Protein AF-A0AAP5Z0K6-F1 (afdb_monomer_lite)

Radius of gyration: 19.94 Å; chains: 1; bounding box: 56×41×50 Å

Sequence (257 aa):
TIVLSTNQDRQIERIFKSLEDTVIRNGEAMPAAELELPVRLEVTEPPALSSGELVTVPVSVFDPDLRTMQQQAAPDSAWNSLEDYPQPLQYVEKQIQVLQSDGKFYLANERVKQVDALALLPTPAVGAEPVRDTSSILPPEGVQSFADVKAMQSAQLGDNAFLQLMAFYHLDNSLQYLSSLSYDLFEEPLRFDGRGLALDNSSYYTGSRALMLGIGGVSPDAADADVILHELGHGIHYQIVPDWAYGHTGAIGEGVG

Secondary structure (DSSP, 8-state):
-EEEEE-TT--EEEEEE-SSSEEEETTEEEE-GGG-PPPEEEEE-PPPGGGSEEEEEEEEE-SS-HHHHTTPPPPSS---SGGG--S----EEEEEEEEEETTEEESB-SSEEE-EEEEEEPPPPTTPPPPPB-SSBPPP----EESSHHHHHT--TTSHHHHHHHHHHHHHHHHHHHHHTT----SSPEEEEEEEESSS--EEETTTTEEEEE--SSS-GGG-HHHHHHHHHHHHHHHH-TT--STHHHHHHHHH-

pLDDT: mean 88.62, std 13.92, range [46.31, 98.88]

Foldseek 3Di:
DWDFDADPVRHTPDIDDDPDQFDQDPNDTDRQPLPQAQKAFDWAFDDDLVQFDKDKAKAWADVQAQCVVVVHDDDPDDDQAPVSVPDPDHTDIDIDIFGDHPQKTFLDDFAAHEIWTDFIFGDDDVPDDTDGHCPFFDHTPGGDIGNDSVRRHPDDFVDLSRLVVLLSVLRVVVCVVCVVVVHNLDPGHQYEHSDGTQAPDWAQRLSHSYTYWYCDGRHTQSNGSVSSVLRVLLSSVCSVPVSQRDDVSVVVSSVSD

Structure (mmCIF, N/CA/C/O backbone):
data_AF-A0AAP5Z0K6-F1
#
_entry.id   AF-A0AAP5Z0K6-F1
#
loop_
_atom_site.group_PDB
_atom_site.id
_atom_site.type_symbol
_atom_site.label_atom_id
_atom_site.label_alt_id
_atom_site.label_comp_id
_atom_site.label_asym_id
_atom_site.label_entity_id
_atom_site.label_seq_id
_atom_site.pdbx_PDB_ins_code
_atom_site.Cartn_x
_atom_site.Cartn_y
_atom_site.Cartn_z
_atom_site.occupancy
_atom_site.B_iso_or_equiv
_atom_site.auth_seq_id
_atom_site.auth_comp_id
_atom_site.auth_asym_id
_atom_site.auth_atom_id
_atom_site.pdbx_PDB_model_num
ATOM 1 N N . THR A 1 1 ? 30.551 2.203 -8.536 1.00 53.84 1 THR A N 1
ATOM 2 C CA . THR A 1 1 ? 30.509 1.485 -7.228 1.00 53.84 1 THR A CA 1
ATOM 3 C C . THR A 1 1 ? 31.206 0.123 -7.272 1.00 53.84 1 THR A C 1
ATOM 5 O O . THR A 1 1 ? 31.268 -0.484 -8.339 1.00 53.84 1 THR A O 1
ATOM 8 N N . ILE A 1 2 ? 31.764 -0.360 -6.146 1.00 50.81 2 ILE A N 1
ATOM 9 C CA . ILE A 1 2 ? 32.273 -1.743 -5.992 1.00 50.81 2 ILE A CA 1
ATOM 10 C C . ILE A 1 2 ? 31.376 -2.472 -4.991 1.00 50.81 2 ILE A C 1
ATOM 12 O O . ILE A 1 2 ? 31.321 -2.070 -3.832 1.00 50.81 2 ILE A O 1
ATOM 16 N N . VAL A 1 3 ? 30.713 -3.535 -5.445 1.00 56.16 3 VAL A N 1
ATOM 17 C CA . VAL A 1 3 ? 29.898 -4.428 -4.614 1.00 56.16 3 VAL A CA 1
ATOM 18 C C . VAL A 1 3 ? 30.640 -5.745 -4.438 1.00 56.16 3 VAL A C 1
ATOM 20 O O . VAL A 1 3 ? 31.205 -6.295 -5.390 1.00 56.16 3 VAL A O 1
ATOM 23 N N . LEU A 1 4 ? 30.655 -6.237 -3.203 1.00 71.06 4 LEU A N 1
ATOM 24 C CA . LEU A 1 4 ? 31.390 -7.426 -2.811 1.00 71.06 4 LEU A CA 1
ATOM 25 C C . LEU A 1 4 ? 30.454 -8.348 -2.034 1.00 71.06 4 LEU A C 1
ATOM 27 O O . LEU A 1 4 ? 30.048 -8.024 -0.921 1.00 71.06 4 LEU A O 1
ATOM 31 N N . SER A 1 5 ? 30.117 -9.492 -2.621 1.00 66.25 5 SER A N 1
ATOM 32 C CA . SER A 1 5 ? 29.266 -10.485 -1.966 1.00 66.25 5 SER A CA 1
ATOM 33 C C . SER A 1 5 ? 30.141 -11.530 -1.290 1.00 66.25 5 SER A C 1
ATOM 35 O O . SER A 1 5 ? 31.073 -12.066 -1.905 1.00 66.25 5 SER A O 1
ATOM 37 N N . THR A 1 6 ? 29.832 -11.827 -0.030 1.00 81.25 6 THR A N 1
ATOM 38 C CA . THR A 1 6 ? 30.491 -12.887 0.729 1.00 81.25 6 THR A CA 1
ATOM 39 C C . THR A 1 6 ? 29.510 -13.984 1.113 1.00 81.25 6 THR A C 1
ATOM 41 O O . THR A 1 6 ? 28.318 -13.731 1.278 1.00 81.25 6 THR A O 1
ATOM 44 N N . ASN A 1 7 ? 30.008 -15.212 1.254 1.00 79.00 7 ASN A N 1
ATOM 45 C CA . ASN A 1 7 ? 29.222 -16.288 1.851 1.00 79.00 7 ASN A CA 1
ATOM 46 C C . ASN A 1 7 ? 29.150 -16.164 3.376 1.00 79.00 7 ASN A C 1
ATOM 48 O O . ASN A 1 7 ? 29.751 -15.274 3.983 1.00 79.00 7 ASN A O 1
ATOM 52 N N . GLN A 1 8 ? 28.430 -17.094 4.008 1.00 77.06 8 GLN A N 1
ATOM 53 C CA . GLN A 1 8 ? 28.271 -17.142 5.465 1.00 77.06 8 GLN A CA 1
ATOM 54 C C . GLN A 1 8 ? 29.615 -17.259 6.214 1.00 77.06 8 GLN A C 1
ATOM 56 O O . GLN A 1 8 ? 29.723 -16.796 7.349 1.00 77.06 8 GLN A O 1
ATOM 61 N N . ASP A 1 9 ? 30.662 -17.761 5.552 1.00 89.88 9 ASP A N 1
ATOM 62 C CA . ASP A 1 9 ? 32.032 -17.857 6.073 1.00 89.88 9 ASP A CA 1
ATOM 63 C C . ASP A 1 9 ? 32.898 -16.621 5.753 1.00 89.88 9 ASP A C 1
ATOM 65 O O . ASP A 1 9 ? 34.114 -16.623 5.962 1.00 89.88 9 ASP A O 1
ATOM 69 N N . ARG A 1 10 ? 32.282 -15.539 5.255 1.00 80.81 10 ARG A N 1
ATOM 70 C CA . ARG A 1 10 ? 32.920 -14.274 4.841 1.00 80.81 10 ARG A CA 1
ATOM 71 C C . ARG A 1 10 ? 33.928 -14.414 3.697 1.00 80.81 10 ARG A C 1
ATOM 73 O O . ARG A 1 10 ? 34.770 -13.534 3.506 1.00 80.81 10 ARG A O 1
ATOM 80 N N . GLN A 1 11 ? 33.854 -15.489 2.920 1.00 83.06 11 GLN A N 1
ATOM 81 C CA . GLN A 1 11 ? 34.668 -15.645 1.719 1.00 83.06 11 GLN A CA 1
ATOM 82 C C . GLN A 1 11 ? 34.022 -14.898 0.561 1.00 83.06 11 GLN A C 1
ATOM 84 O O . GLN A 1 11 ? 32.807 -14.932 0.397 1.00 83.06 11 GLN A O 1
ATOM 89 N N . ILE A 1 12 ? 34.839 -14.222 -0.242 1.00 82.19 12 ILE A N 1
ATOM 90 C CA . ILE A 1 12 ? 34.365 -13.453 -1.391 1.00 82.19 12 ILE A CA 1
ATOM 91 C C . ILE A 1 12 ? 33.937 -14.423 -2.487 1.00 82.19 12 ILE A C 1
ATOM 93 O O . ILE A 1 12 ? 34.767 -15.166 -3.007 1.00 82.19 12 ILE A O 1
ATOM 97 N N . GLU A 1 13 ? 32.666 -14.377 -2.869 1.00 79.44 13 GLU A N 1
ATOM 98 C CA . GLU A 1 13 ? 32.142 -15.212 -3.954 1.00 79.44 13 GLU A CA 1
ATOM 99 C C . GLU A 1 13 ? 32.004 -14.435 -5.259 1.00 79.44 13 GLU A C 1
ATOM 101 O O . GLU A 1 13 ? 32.175 -14.996 -6.343 1.00 79.44 13 GLU A O 1
ATOM 106 N N . ARG A 1 14 ? 31.705 -13.134 -5.175 1.00 62.47 14 ARG A N 1
ATOM 107 C CA . ARG A 1 14 ? 31.513 -12.270 -6.343 1.00 62.47 14 ARG A CA 1
ATOM 108 C C . ARG A 1 14 ? 32.049 -10.872 -6.076 1.00 62.47 14 ARG A C 1
ATOM 110 O O . ARG A 1 14 ? 31.884 -10.323 -4.989 1.00 62.47 14 ARG A O 1
ATOM 117 N N . ILE A 1 15 ? 32.669 -10.297 -7.102 1.00 58.06 15 ILE A N 1
ATOM 118 C CA . ILE A 1 15 ? 33.082 -8.895 -7.129 1.00 58.06 15 ILE A CA 1
ATOM 119 C C . ILE A 1 15 ? 32.446 -8.272 -8.362 1.00 58.06 15 ILE A C 1
ATOM 121 O O . ILE A 1 15 ? 32.753 -8.673 -9.486 1.00 58.06 15 ILE A O 1
ATOM 125 N N . PHE A 1 16 ? 31.584 -7.285 -8.147 1.00 54.16 16 PHE A N 1
ATOM 126 C CA . PHE A 1 16 ? 31.044 -6.455 -9.211 1.00 54.16 16 PHE A CA 1
ATOM 127 C C . PHE A 1 16 ? 31.658 -5.060 -9.121 1.00 54.16 16 PHE A C 1
ATOM 129 O O . PHE A 1 16 ? 31.750 -4.466 -8.045 1.00 54.16 16 PHE A O 1
ATOM 136 N N . LYS A 1 17 ? 32.105 -4.531 -10.259 1.00 47.44 17 LYS A N 1
ATOM 137 C CA . LYS A 1 17 ? 32.679 -3.190 -10.351 1.00 47.44 17 LYS A CA 1
ATOM 138 C C . LYS A 1 17 ? 32.054 -2.463 -11.530 1.00 47.44 17 LYS A C 1
ATOM 140 O O . LYS A 1 17 ? 32.386 -2.773 -12.671 1.00 47.44 17 LYS A O 1
ATOM 145 N N . SER A 1 18 ? 31.223 -1.465 -11.237 1.00 50.25 18 SER A N 1
ATOM 146 C CA . SER A 1 18 ? 30.842 -0.461 -12.230 1.00 50.25 18 SER A CA 1
ATOM 147 C C . SER A 1 18 ? 31.804 0.724 -12.139 1.00 50.25 18 SER A C 1
ATOM 149 O O . SER A 1 18 ? 32.008 1.281 -11.053 1.00 50.25 18 SER A O 1
ATOM 151 N N . LEU A 1 19 ? 32.457 1.046 -13.260 1.00 52.31 19 LEU A N 1
ATOM 152 C CA . LEU A 1 19 ? 33.421 2.147 -13.389 1.00 52.31 19 LEU A CA 1
ATOM 153 C C . LEU A 1 19 ? 32.756 3.473 -13.771 1.00 52.31 19 LEU A C 1
ATOM 155 O O . LEU A 1 19 ? 33.340 4.519 -13.508 1.00 52.31 19 LEU A O 1
ATOM 159 N N . GLU A 1 20 ? 31.548 3.425 -14.328 1.00 52.66 20 GLU A N 1
ATOM 160 C CA . GLU A 1 20 ? 30.737 4.591 -14.659 1.00 52.66 20 GLU A CA 1
ATOM 161 C C . GLU A 1 20 ? 29.292 4.271 -14.268 1.00 52.66 20 GLU A C 1
ATOM 163 O O . GLU A 1 20 ? 28.748 3.236 -14.648 1.00 52.66 20 GLU A O 1
ATOM 168 N N . ASP A 1 21 ? 28.681 5.131 -13.457 1.00 53.94 21 ASP A N 1
ATOM 169 C CA . ASP A 1 21 ? 27.301 4.992 -12.972 1.00 53.94 21 ASP A CA 1
ATOM 170 C C . ASP A 1 21 ? 26.288 5.393 -14.069 1.00 53.94 21 ASP A C 1
ATOM 172 O O . ASP A 1 21 ? 25.239 5.973 -13.799 1.00 53.94 21 ASP A O 1
ATOM 176 N N . THR A 1 22 ? 26.631 5.132 -15.335 1.00 54.38 22 THR A N 1
ATOM 177 C CA . THR A 1 22 ? 25.893 5.565 -16.518 1.00 54.38 22 THR A CA 1
ATOM 178 C C . THR A 1 22 ? 25.624 4.405 -17.473 1.00 54.38 22 THR A C 1
ATOM 180 O O . THR A 1 22 ? 26.463 3.540 -17.718 1.00 54.38 22 THR A O 1
ATOM 183 N N . VAL A 1 23 ? 24.427 4.402 -18.049 1.00 54.84 23 VAL A N 1
ATOM 184 C CA . VAL A 1 23 ? 24.050 3.576 -19.198 1.00 54.84 23 VAL A CA 1
ATOM 185 C C . VAL A 1 23 ? 23.870 4.488 -20.401 1.00 54.84 23 VAL A C 1
ATOM 187 O O . VAL A 1 23 ? 23.306 5.578 -20.299 1.00 54.84 23 VAL A O 1
ATOM 190 N N . ILE A 1 24 ? 24.352 4.051 -21.563 1.00 57.62 24 ILE A N 1
ATOM 191 C CA . ILE A 1 24 ? 24.145 4.795 -22.804 1.00 57.62 24 ILE A CA 1
ATOM 192 C C . ILE A 1 24 ? 22.762 4.442 -23.356 1.00 57.62 24 ILE A C 1
ATOM 194 O O . ILE A 1 24 ? 22.551 3.326 -23.831 1.00 57.62 24 ILE A O 1
ATOM 198 N N . ARG A 1 25 ? 21.827 5.397 -23.329 1.00 54.53 25 ARG A N 1
ATOM 199 C CA . ARG A 1 25 ? 20.517 5.293 -23.993 1.00 54.53 25 ARG A CA 1
ATOM 200 C C . ARG A 1 25 ? 20.459 6.307 -25.129 1.00 54.53 25 ARG A C 1
ATOM 202 O O . ARG A 1 25 ? 20.737 7.481 -24.930 1.00 54.53 25 ARG A O 1
ATOM 209 N N . ASN A 1 26 ? 20.144 5.848 -26.341 1.00 60.47 26 ASN A N 1
ATOM 210 C CA . ASN A 1 26 ? 20.091 6.687 -27.551 1.00 60.47 26 ASN A CA 1
ATOM 211 C C . ASN A 1 26 ? 21.362 7.521 -27.822 1.00 60.47 26 ASN A C 1
ATOM 213 O O . ASN A 1 26 ? 21.293 8.585 -28.427 1.00 60.47 26 ASN A O 1
ATOM 217 N N . GLY A 1 27 ? 22.533 7.028 -27.407 1.00 65.44 27 GLY A N 1
ATOM 218 C CA . GLY A 1 27 ? 23.810 7.727 -27.595 1.00 65.44 27 GLY A CA 1
ATOM 219 C C . GLY A 1 27 ? 24.144 8.754 -26.510 1.00 65.44 27 GLY A C 1
ATOM 220 O O . GLY A 1 27 ? 25.220 9.343 -26.567 1.00 65.44 27 GLY A O 1
ATOM 221 N N . GLU A 1 28 ? 23.283 8.930 -25.507 1.00 55.91 28 GLU A N 1
ATOM 222 C CA . GLU A 1 28 ? 23.529 9.803 -24.361 1.00 55.91 28 GLU A CA 1
ATOM 223 C C . GLU A 1 28 ? 23.843 8.977 -23.111 1.00 55.91 28 GLU A C 1
ATOM 225 O O . GLU A 1 28 ? 23.177 7.981 -22.819 1.00 55.91 28 GLU A O 1
ATOM 230 N N . ALA A 1 29 ? 24.880 9.382 -22.373 1.00 55.03 29 ALA A N 1
ATOM 231 C CA . ALA A 1 29 ? 25.197 8.803 -21.075 1.00 55.03 29 ALA A CA 1
ATOM 232 C C . ALA A 1 29 ? 24.191 9.329 -20.045 1.00 55.03 29 ALA A C 1
ATOM 234 O O . ALA A 1 29 ? 24.230 10.502 -19.675 1.00 55.03 29 ALA A O 1
ATOM 235 N N . MET A 1 30 ? 23.296 8.459 -19.592 1.00 51.03 30 MET A N 1
ATOM 236 C CA . MET A 1 30 ? 22.337 8.762 -18.534 1.00 51.03 30 MET A CA 1
ATOM 237 C C . MET A 1 30 ? 22.739 8.001 -17.275 1.00 51.03 30 MET A C 1
ATOM 239 O O . MET A 1 30 ? 23.233 6.880 -17.409 1.00 51.03 30 MET A O 1
ATOM 243 N N . PRO A 1 31 ? 22.529 8.548 -16.064 1.00 52.16 31 PRO A N 1
ATOM 244 C CA . PRO A 1 31 ? 22.593 7.745 -14.852 1.00 52.16 31 PRO A CA 1
ATOM 245 C C . PRO A 1 31 ? 21.741 6.490 -15.041 1.00 52.16 31 PRO A C 1
ATOM 247 O O . PRO A 1 31 ? 20.631 6.578 -15.577 1.00 52.16 31 PRO A O 1
ATOM 250 N N . ALA A 1 32 ? 22.259 5.321 -14.673 1.00 52.25 32 ALA A N 1
ATOM 251 C CA . ALA A 1 32 ? 21.409 4.138 -14.662 1.00 52.25 32 ALA A CA 1
ATOM 252 C C . ALA A 1 32 ? 20.243 4.417 -13.702 1.00 52.25 32 ALA A C 1
ATOM 254 O O . ALA A 1 32 ? 20.489 4.823 -12.573 1.00 52.25 32 ALA A O 1
ATOM 255 N N . ALA A 1 33 ? 18.989 4.267 -14.148 1.00 46.31 33 ALA A N 1
ATOM 256 C CA . ALA A 1 33 ? 17.806 4.455 -13.285 1.00 46.31 33 ALA A CA 1
ATOM 257 C C . ALA A 1 33 ? 17.893 3.570 -12.020 1.00 46.31 33 ALA A C 1
ATOM 259 O O . ALA A 1 33 ? 17.534 3.944 -10.919 1.00 46.31 33 ALA A O 1
ATOM 260 N N . GLU A 1 34 ? 18.538 2.431 -12.210 1.00 46.56 34 GLU A N 1
ATOM 261 C CA . GLU A 1 34 ? 19.105 1.456 -11.282 1.00 46.56 34 GLU A CA 1
ATOM 262 C C . GLU A 1 34 ? 20.015 2.017 -10.163 1.00 46.56 34 GLU A C 1
ATOM 264 O O . GLU A 1 34 ? 20.330 1.339 -9.194 1.00 46.56 34 GLU A O 1
ATOM 269 N N . LEU A 1 35 ? 20.496 3.249 -10.289 1.00 48.75 35 LEU A N 1
ATOM 270 C CA . LEU A 1 35 ? 21.337 3.952 -9.320 1.00 48.75 35 LEU A CA 1
ATOM 271 C C . LEU A 1 35 ? 20.601 5.177 -8.775 1.00 48.75 35 LEU A C 1
ATOM 273 O O . LEU A 1 35 ? 21.214 6.224 -8.551 1.00 48.75 35 LEU A O 1
ATOM 277 N N . GLU A 1 36 ? 19.285 5.069 -8.570 1.00 54.66 36 GLU A N 1
ATOM 278 C CA . GLU A 1 36 ? 18.555 6.089 -7.831 1.00 54.66 36 GLU A CA 1
ATOM 279 C C . GLU A 1 36 ? 19.217 6.293 -6.468 1.00 54.66 36 GLU A C 1
ATOM 281 O O . GLU A 1 36 ? 19.297 5.400 -5.619 1.00 54.66 36 GLU A O 1
ATOM 286 N N . LEU A 1 37 ? 19.756 7.498 -6.278 1.00 62.88 37 LEU A N 1
ATOM 287 C CA . LEU A 1 37 ? 20.253 7.909 -4.980 1.00 62.88 37 LEU A CA 1
ATOM 288 C C . LEU A 1 37 ? 19.096 7.809 -3.984 1.00 62.88 37 LEU A C 1
ATOM 290 O O . LEU A 1 37 ? 17.980 8.192 -4.336 1.00 62.88 37 LEU A O 1
ATOM 294 N N . PRO A 1 38 ? 19.344 7.362 -2.741 1.00 69.62 38 PRO A N 1
ATOM 295 C CA . PRO A 1 38 ? 18.289 7.195 -1.757 1.00 69.62 38 PRO A CA 1
ATOM 296 C C . PRO A 1 38 ? 17.438 8.462 -1.662 1.00 69.62 38 PRO A C 1
ATOM 298 O O . PRO A 1 38 ? 17.933 9.536 -1.306 1.00 69.62 38 PRO A O 1
ATOM 301 N N . VAL A 1 39 ? 16.159 8.345 -1.998 1.00 81.31 39 VAL A N 1
ATOM 302 C CA . VAL A 1 39 ? 15.187 9.416 -1.797 1.00 81.31 39 VAL A CA 1
ATOM 303 C C . VAL A 1 39 ? 14.585 9.225 -0.415 1.00 81.31 39 VAL A C 1
ATOM 305 O O . VAL A 1 39 ? 14.158 8.123 -0.055 1.00 81.31 39 VAL A O 1
ATOM 308 N N . ARG A 1 40 ? 14.590 10.291 0.388 1.00 88.75 40 ARG A N 1
ATOM 309 C CA . ARG A 1 40 ? 13.860 10.314 1.659 1.00 88.75 40 ARG A CA 1
ATOM 310 C C . ARG A 1 40 ? 12.428 10.760 1.401 1.00 88.75 40 ARG A C 1
ATOM 312 O O . ARG A 1 40 ? 12.185 11.568 0.512 1.00 88.75 40 ARG A O 1
ATOM 319 N N . LEU A 1 41 ? 11.508 10.279 2.218 1.00 92.50 41 LEU A N 1
ATOM 320 C CA . LEU A 1 41 ? 10.098 10.611 2.130 1.00 92.50 41 LEU A CA 1
ATOM 321 C C . LEU A 1 41 ? 9.693 11.396 3.375 1.00 92.50 41 LEU A C 1
ATOM 323 O O . LEU A 1 41 ? 9.929 10.965 4.506 1.00 92.50 41 LEU A O 1
ATOM 327 N N . GLU A 1 42 ? 9.102 12.561 3.154 1.00 95.38 42 GLU A N 1
ATOM 328 C CA . GLU A 1 42 ? 8.409 13.324 4.183 1.00 95.38 42 GLU A CA 1
ATOM 329 C C . GLU A 1 42 ? 6.951 12.861 4.219 1.00 95.38 42 GLU A C 1
ATOM 331 O O . GLU A 1 42 ? 6.285 12.867 3.184 1.00 95.38 42 GLU A O 1
ATOM 336 N N . VAL A 1 43 ? 6.463 12.451 5.392 1.00 96.88 43 VAL A N 1
ATOM 337 C CA . VAL A 1 43 ? 5.117 11.882 5.548 1.00 96.88 43 VAL A CA 1
ATOM 338 C C . VAL A 1 43 ? 4.426 12.358 6.817 1.00 96.88 43 VAL A C 1
ATOM 340 O O . VAL A 1 43 ? 5.085 12.681 7.809 1.00 96.88 43 VAL A O 1
ATOM 343 N N . THR A 1 44 ? 3.098 12.290 6.815 1.00 97.94 44 THR A N 1
ATOM 344 C CA . THR A 1 44 ? 2.309 12.197 8.048 1.00 97.94 44 THR A CA 1
ATOM 345 C C . THR A 1 44 ? 2.107 10.723 8.407 1.00 97.94 44 THR A C 1
ATOM 347 O O . THR A 1 44 ? 1.774 9.911 7.547 1.00 97.94 44 THR A O 1
ATOM 350 N N . GLU A 1 45 ? 2.303 10.373 9.680 1.00 97.81 45 GLU A N 1
ATOM 351 C CA . GLU A 1 45 ? 2.120 9.011 10.202 1.00 97.81 45 GLU A CA 1
ATOM 352 C C . GLU A 1 45 ? 0.830 8.887 11.040 1.00 97.81 45 GLU A C 1
ATOM 354 O O . GLU A 1 45 ? 0.354 9.887 11.592 1.00 97.81 45 GLU A O 1
ATOM 359 N N . PRO A 1 46 ? 0.253 7.674 11.159 1.00 98.00 46 PRO A N 1
ATOM 360 C CA . PRO A 1 46 ? -0.866 7.419 12.053 1.00 98.00 46 PRO A CA 1
ATOM 361 C C . PRO A 1 46 ? -0.391 7.482 13.514 1.00 98.00 46 PRO A C 1
ATOM 363 O O . PRO A 1 46 ? 0.816 7.498 13.778 1.00 98.00 46 PRO A O 1
ATOM 366 N N . PRO A 1 47 ? -1.314 7.496 14.494 1.00 98.31 47 PRO A N 1
ATOM 367 C CA . PRO A 1 47 ? -0.941 7.335 15.894 1.00 98.31 47 PRO A CA 1
ATOM 368 C C . PRO A 1 47 ? -0.079 6.083 16.113 1.00 98.31 47 PRO A C 1
ATOM 370 O O . PRO A 1 47 ? -0.218 5.077 15.415 1.00 98.31 47 PRO A O 1
ATOM 373 N N . ALA A 1 48 ? 0.826 6.145 17.091 1.00 97.88 48 ALA A N 1
ATOM 374 C CA . ALA A 1 48 ? 1.671 5.007 17.434 1.00 97.88 48 ALA A CA 1
ATOM 375 C C . ALA A 1 48 ? 0.818 3.828 17.922 1.00 97.88 48 ALA A C 1
ATOM 377 O O . ALA A 1 48 ? -0.168 4.030 18.621 1.00 97.88 48 ALA A O 1
ATOM 378 N N . LEU A 1 49 ? 1.239 2.587 17.663 1.00 98.19 49 LEU A N 1
ATOM 379 C CA . LEU A 1 49 ? 0.494 1.408 18.134 1.00 98.19 49 LEU A CA 1
ATOM 380 C C . LEU A 1 49 ? 0.287 1.401 19.663 1.00 98.19 49 LEU A C 1
ATOM 382 O O . LEU A 1 49 ? -0.703 0.872 20.153 1.00 98.19 49 LEU A O 1
ATOM 386 N N . SER A 1 50 ? 1.188 2.037 20.419 1.00 98.06 50 SER A N 1
ATOM 387 C CA . SER A 1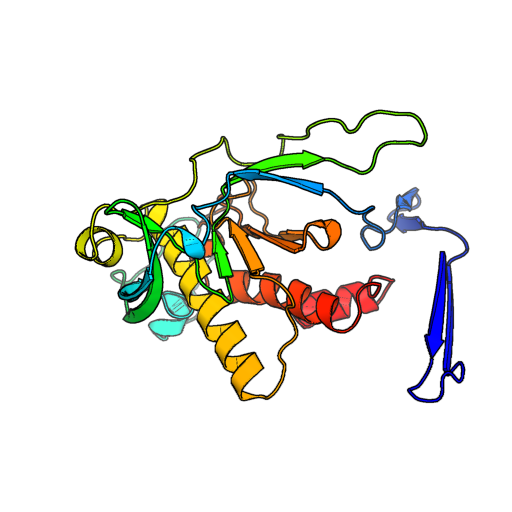 50 ? 1.094 2.188 21.875 1.00 98.06 50 SER A CA 1
ATOM 388 C C . SER A 1 50 ? 0.017 3.170 22.354 1.00 98.06 50 SER A C 1
ATOM 390 O O . SER A 1 50 ? -0.254 3.217 23.553 1.00 98.06 50 SER A O 1
ATOM 392 N N . SER A 1 51 ? -0.596 3.959 21.463 1.00 98.00 51 SER A N 1
ATOM 393 C CA . SER A 1 51 ? -1.681 4.888 21.805 1.00 98.00 51 SER A CA 1
ATOM 394 C C . SER A 1 51 ? -3.068 4.241 21.770 1.00 98.00 51 SER A C 1
ATOM 396 O O . SER A 1 51 ? -4.074 4.932 21.945 1.00 98.00 51 SER A O 1
ATOM 398 N N . GLY A 1 52 ? -3.155 2.938 21.507 1.00 98.00 52 GLY A N 1
ATOM 399 C CA . GLY A 1 52 ? -4.420 2.250 21.302 1.00 98.00 52 GLY A CA 1
ATOM 400 C C . GLY A 1 52 ? -4.302 0.737 21.404 1.00 98.00 52 GLY A C 1
ATOM 401 O O . GLY A 1 52 ? -3.388 0.208 22.034 1.00 98.00 52 GLY A O 1
ATOM 402 N N . GLU A 1 53 ? -5.249 0.045 20.783 1.00 98.38 53 GLU A N 1
ATOM 403 C CA . GLU A 1 53 ? -5.292 -1.415 20.728 1.00 98.38 53 GLU A CA 1
ATOM 404 C C . GLU A 1 53 ? -5.513 -1.913 19.300 1.00 98.38 53 GLU A C 1
ATOM 406 O O . GLU A 1 53 ? -6.111 -1.228 18.469 1.00 98.38 53 GLU A O 1
ATOM 411 N N . LEU A 1 54 ? -5.013 -3.114 19.005 1.00 98.75 54 LEU A N 1
ATOM 412 C CA . LEU A 1 54 ? -5.224 -3.761 17.715 1.00 98.75 54 LEU A CA 1
ATOM 413 C C . LEU A 1 54 ? -6.536 -4.546 17.731 1.00 98.75 54 LEU A C 1
ATOM 415 O O . LEU A 1 54 ? -6.717 -5.451 18.546 1.00 98.75 54 LEU A O 1
ATOM 419 N N . VAL A 1 55 ? -7.422 -4.242 16.788 1.00 98.56 55 VAL A N 1
ATOM 420 C CA . VAL A 1 55 ? -8.744 -4.864 16.658 1.00 98.56 55 VAL A CA 1
ATOM 421 C C . VAL A 1 55 ? -8.917 -5.467 15.273 1.00 98.56 55 VAL A C 1
ATOM 423 O O . VAL A 1 55 ? -8.436 -4.929 14.280 1.00 98.56 55 VAL A O 1
ATOM 426 N N . THR A 1 56 ? -9.588 -6.616 15.200 1.00 98.69 56 THR A N 1
ATOM 427 C CA . THR A 1 56 ? -9.924 -7.259 13.922 1.00 98.69 56 THR A CA 1
ATOM 428 C C . THR A 1 56 ? -11.289 -6.784 13.452 1.00 98.69 56 THR A C 1
ATOM 430 O O . THR A 1 56 ? -12.264 -6.893 14.197 1.00 98.69 56 THR A O 1
ATOM 433 N N . VAL A 1 57 ? -11.359 -6.276 12.225 1.00 98.31 57 VAL A N 1
ATOM 434 C CA . VAL A 1 57 ? -12.574 -5.701 11.643 1.00 98.31 57 VAL A CA 1
ATOM 435 C C . VAL A 1 57 ? -12.803 -6.226 10.220 1.00 98.31 57 VAL A C 1
ATOM 437 O O . VAL A 1 57 ? -11.830 -6.439 9.490 1.00 98.31 57 VAL A O 1
ATOM 440 N N . PRO A 1 58 ? -14.068 -6.426 9.813 1.00 98.56 58 PRO A N 1
ATOM 441 C CA . PRO A 1 58 ? -14.413 -6.767 8.438 1.00 98.56 58 PRO A CA 1
ATOM 442 C C . PRO A 1 58 ? -14.323 -5.551 7.514 1.00 98.56 58 PRO A C 1
ATOM 444 O O . PRO A 1 58 ? -14.704 -4.443 7.896 1.00 98.56 58 PRO A O 1
ATOM 447 N N . VAL A 1 59 ? -13.873 -5.771 6.280 1.00 98.38 59 VAL A N 1
ATOM 448 C CA . VAL A 1 59 ? -13.795 -4.771 5.204 1.00 98.38 59 VAL A CA 1
ATOM 449 C C . VAL A 1 59 ? -14.184 -5.383 3.864 1.00 98.38 59 VAL A C 1
ATOM 451 O O . VAL A 1 59 ? -14.061 -6.590 3.674 1.00 98.38 59 VAL A O 1
ATOM 454 N N . SER A 1 60 ? -14.647 -4.547 2.938 1.00 98.00 60 SER A N 1
ATOM 455 C CA . SER A 1 60 ? -15.042 -4.945 1.584 1.00 98.00 60 SER A CA 1
ATOM 456 C C . SER A 1 60 ? -13.942 -4.548 0.601 1.00 98.00 60 SER A C 1
ATOM 458 O O . SER A 1 60 ? -13.635 -3.365 0.491 1.00 98.00 60 SER A O 1
ATOM 460 N N . VAL A 1 61 ? -13.354 -5.509 -0.112 1.00 98.31 61 VAL A N 1
ATOM 461 C CA . VAL A 1 61 ? -12.241 -5.283 -1.059 1.00 98.31 61 VAL A CA 1
ATOM 462 C C . VAL A 1 61 ? -12.463 -6.035 -2.374 1.00 98.31 61 VAL A C 1
ATOM 464 O O . VAL A 1 61 ? -13.331 -6.907 -2.458 1.00 98.31 61 VAL A O 1
ATOM 467 N N . PHE A 1 62 ? -11.685 -5.707 -3.404 1.00 98.00 62 PHE A N 1
ATOM 468 C CA . PHE A 1 62 ? -11.470 -6.582 -4.558 1.00 98.00 62 PHE A CA 1
ATOM 469 C C . PHE A 1 62 ? -10.335 -7.567 -4.258 1.00 98.00 62 PHE A C 1
ATOM 471 O O . PHE A 1 62 ? -9.415 -7.246 -3.505 1.00 98.00 62 PHE A O 1
ATOM 478 N N . ASP A 1 63 ? -10.421 -8.781 -4.803 1.00 96.69 63 ASP A N 1
ATOM 479 C CA . ASP A 1 63 ? -9.427 -9.829 -4.561 1.00 96.69 63 ASP A CA 1
ATOM 480 C C . ASP A 1 63 ? -9.289 -10.784 -5.769 1.00 96.69 63 ASP A C 1
ATOM 482 O O . ASP A 1 63 ? -10.148 -11.659 -5.944 1.00 96.69 63 ASP A O 1
ATOM 486 N N . PRO A 1 64 ? -8.243 -10.638 -6.611 1.00 95.50 64 PRO A N 1
ATOM 487 C CA . PRO A 1 64 ? -7.258 -9.543 -6.600 1.00 95.50 64 PRO A CA 1
ATOM 488 C C . PRO A 1 64 ? -7.834 -8.242 -7.186 1.00 95.50 64 PRO A C 1
ATOM 490 O O . PRO A 1 64 ? -7.724 -7.174 -6.589 1.00 95.50 64 PRO A O 1
ATOM 493 N N . ASP A 1 65 ? -8.544 -8.361 -8.305 1.00 94.44 65 ASP A N 1
ATOM 494 C CA . ASP A 1 65 ? -9.218 -7.289 -9.032 1.00 94.44 65 ASP A CA 1
ATOM 495 C C . ASP A 1 65 ? -10.601 -7.763 -9.517 1.00 94.44 65 ASP A C 1
ATOM 497 O O . ASP A 1 65 ? -10.950 -8.947 -9.460 1.00 94.44 65 ASP A O 1
ATOM 501 N N . LEU A 1 66 ? -11.411 -6.838 -10.029 1.00 93.81 66 LEU A N 1
ATOM 502 C CA . LEU A 1 66 ? -12.765 -7.121 -10.508 1.00 93.81 66 LEU A CA 1
ATOM 503 C C . LEU A 1 66 ? -12.824 -8.142 -11.656 1.00 93.81 66 LEU A C 1
ATOM 505 O O . LEU A 1 66 ? -13.692 -9.017 -11.668 1.00 93.81 66 LEU A O 1
ATOM 509 N N . ARG A 1 67 ? -11.956 -8.026 -12.661 1.00 93.00 67 ARG A N 1
ATOM 510 C CA . ARG A 1 67 ? -11.971 -8.875 -13.858 1.00 93.00 67 ARG A CA 1
ATOM 511 C C . ARG A 1 67 ? -11.557 -10.303 -13.511 1.00 93.00 67 ARG A C 1
ATOM 513 O O . ARG A 1 67 ? -12.254 -11.237 -13.921 1.00 93.00 67 ARG A O 1
ATOM 520 N N . THR A 1 68 ? -10.465 -10.468 -12.766 1.00 93.62 68 THR A N 1
ATOM 521 C CA . THR A 1 68 ? -9.933 -11.787 -12.391 1.00 93.62 68 THR A CA 1
ATOM 522 C C . THR A 1 68 ? -10.870 -12.501 -11.427 1.00 93.62 68 THR A C 1
ATOM 524 O O . THR A 1 68 ? -11.246 -13.651 -11.671 1.00 93.62 68 THR A O 1
ATOM 527 N N . MET A 1 69 ? -11.341 -11.805 -10.389 1.00 94.62 69 MET A N 1
ATOM 528 C CA . MET A 1 69 ? -12.274 -12.356 -9.403 1.00 94.62 69 MET A CA 1
ATOM 529 C C . MET A 1 69 ? -13.589 -12.825 -10.041 1.00 94.62 69 MET A C 1
ATOM 531 O O . MET A 1 69 ? -14.128 -13.869 -9.671 1.00 94.62 69 MET A O 1
ATOM 535 N N . GLN A 1 70 ? -14.095 -12.088 -11.033 1.00 95.44 70 GLN A N 1
ATOM 536 C CA . GLN A 1 70 ? -15.320 -12.441 -11.755 1.00 95.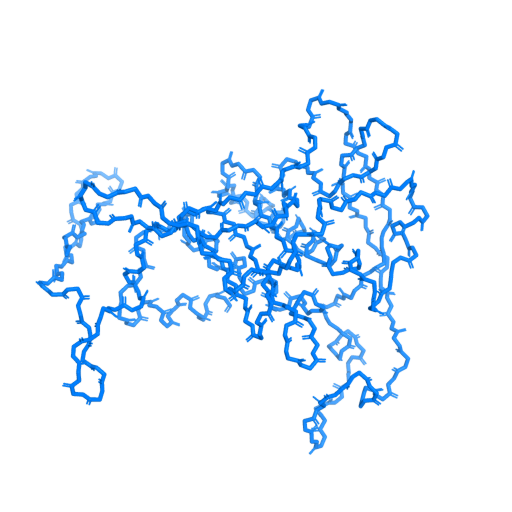44 70 GLN A CA 1
ATOM 537 C C . GLN A 1 70 ? -15.092 -13.372 -12.957 1.00 95.44 70 GLN A C 1
ATOM 539 O O . GLN A 1 70 ? -16.038 -13.632 -13.707 1.00 95.44 70 GLN A O 1
ATOM 544 N N . GLN A 1 71 ? -13.861 -13.860 -13.157 1.00 94.62 71 GLN A N 1
ATOM 545 C CA . GLN A 1 71 ? -13.477 -14.775 -14.240 1.00 94.62 71 GLN A CA 1
ATOM 546 C C . GLN A 1 71 ? -13.936 -14.291 -15.626 1.00 94.62 71 GLN A C 1
ATOM 548 O O . GLN A 1 71 ? -14.378 -15.077 -16.469 1.00 94.62 71 GLN A O 1
ATOM 553 N N . GLN A 1 72 ? -13.874 -12.978 -15.859 1.00 93.38 72 GLN A N 1
ATOM 554 C CA . GLN A 1 72 ? -14.280 -12.395 -17.133 1.00 93.38 72 GLN A CA 1
ATOM 555 C C . GLN A 1 72 ? -13.262 -12.741 -18.229 1.00 93.38 72 GLN A C 1
ATOM 557 O O . GLN A 1 72 ? -12.059 -12.872 -17.989 1.00 93.38 72 GLN A O 1
ATOM 562 N N . ALA A 1 73 ? -13.744 -12.852 -19.467 1.00 92.69 73 ALA A N 1
ATOM 563 C CA . ALA A 1 73 ? -12.870 -13.004 -20.623 1.00 92.69 73 ALA A CA 1
ATOM 564 C C . ALA A 1 73 ? -11.952 -11.776 -20.800 1.00 92.69 73 ALA A C 1
ATOM 566 O O . ALA A 1 73 ? -12.150 -10.716 -20.200 1.00 92.69 73 ALA A O 1
ATOM 567 N N . ALA A 1 74 ? -10.916 -11.916 -21.628 1.00 90.69 74 ALA A N 1
ATOM 568 C CA . ALA A 1 74 ? -10.188 -10.746 -22.110 1.00 90.69 74 ALA A CA 1
ATOM 569 C C . ALA A 1 74 ? -11.152 -9.825 -22.882 1.00 90.69 74 ALA A C 1
ATOM 571 O O . ALA A 1 74 ? -11.994 -10.341 -23.624 1.00 90.69 74 ALA A O 1
ATOM 572 N N . PRO A 1 75 ? -11.064 -8.498 -22.704 1.00 90.56 75 PRO A N 1
ATOM 573 C CA . PRO A 1 75 ? -11.928 -7.587 -23.431 1.00 90.56 75 PRO A CA 1
ATOM 574 C C . PRO A 1 75 ? -11.516 -7.509 -24.907 1.00 90.56 75 PRO A C 1
ATOM 576 O O . PRO A 1 75 ? -10.335 -7.616 -25.239 1.00 90.56 75 PRO A O 1
ATOM 579 N N . ASP A 1 76 ? -12.488 -7.293 -25.796 1.00 91.31 76 ASP A N 1
ATOM 580 C CA . ASP A 1 76 ? -12.240 -7.154 -27.242 1.00 91.31 76 ASP A CA 1
ATOM 581 C C . ASP A 1 76 ? -11.457 -5.867 -27.587 1.00 91.31 76 ASP A C 1
ATOM 583 O O . ASP A 1 76 ? -10.852 -5.757 -28.656 1.00 91.31 76 ASP A O 1
ATOM 587 N N . SER A 1 77 ? -11.455 -4.888 -26.677 1.00 90.81 77 SER A N 1
ATOM 588 C CA . SER A 1 77 ? -10.694 -3.638 -26.746 1.00 90.81 77 SER A CA 1
ATOM 589 C C . SER A 1 77 ? -10.294 -3.171 -25.345 1.00 90.81 77 SER A C 1
ATOM 591 O O . SER A 1 77 ? -10.887 -3.599 -24.361 1.00 90.81 77 SER A O 1
ATOM 593 N N . ALA A 1 78 ? -9.323 -2.260 -25.241 1.00 88.38 78 ALA A N 1
ATOM 594 C CA . ALA A 1 78 ? -8.945 -1.673 -23.955 1.00 88.38 78 ALA A CA 1
ATOM 595 C C . ALA A 1 78 ? -10.139 -0.980 -23.271 1.00 88.38 78 ALA A C 1
ATOM 597 O O . ALA A 1 78 ? -10.900 -0.265 -23.929 1.00 88.38 78 ALA A O 1
ATOM 598 N N . TRP A 1 79 ? -10.271 -1.180 -21.960 1.00 90.06 79 TRP A N 1
ATOM 599 C CA . TRP A 1 79 ? -11.174 -0.417 -21.098 1.00 90.06 79 TRP A CA 1
ATOM 600 C C . TRP A 1 79 ? -10.469 0.874 -20.681 1.00 90.06 79 TRP A C 1
ATOM 602 O O . TRP A 1 79 ? -9.362 0.822 -20.155 1.00 90.06 79 TRP A O 1
ATOM 612 N N . ASN A 1 80 ? -11.081 2.024 -20.962 1.00 88.94 80 ASN A N 1
ATOM 613 C CA . ASN A 1 80 ? -10.510 3.355 -20.723 1.00 88.94 80 ASN A CA 1
ATOM 614 C C . ASN A 1 80 ? -11.283 4.149 -19.660 1.00 88.94 80 ASN A C 1
ATOM 616 O O . ASN A 1 80 ? -10.958 5.301 -19.379 1.00 88.94 80 ASN A O 1
ATOM 620 N N . SER A 1 81 ? -12.312 3.546 -19.073 1.00 86.94 81 SER A N 1
ATOM 621 C CA . SER A 1 81 ? -13.065 4.077 -17.947 1.00 86.94 81 SER A CA 1
ATOM 622 C C . SER A 1 81 ? -13.723 2.942 -17.168 1.00 86.94 81 SER A C 1
ATOM 624 O O . SER A 1 81 ? -13.903 1.837 -17.682 1.00 86.94 81 SER A O 1
ATOM 626 N N . LEU A 1 82 ? -14.159 3.230 -15.942 1.00 83.00 82 LEU A N 1
ATOM 627 C CA . LEU A 1 82 ? -14.955 2.283 -15.160 1.00 83.00 82 LEU A CA 1
ATOM 628 C C . LEU A 1 82 ? -16.288 1.922 -15.847 1.00 83.00 82 LEU A C 1
ATOM 630 O O . LEU A 1 82 ? -16.802 0.829 -15.635 1.00 83.00 82 LEU A O 1
ATOM 634 N N . GLU A 1 83 ? -16.834 2.808 -16.687 1.00 87.25 83 GLU A N 1
ATOM 635 C CA . GLU A 1 83 ? -18.069 2.560 -17.449 1.00 87.25 83 GLU A CA 1
ATOM 636 C C . GLU A 1 83 ? -17.900 1.465 -18.513 1.00 87.25 83 GLU A C 1
ATOM 638 O O . GLU A 1 83 ? -18.885 0.850 -18.920 1.00 87.25 83 GLU A O 1
ATOM 643 N N . ASP A 1 84 ? -16.661 1.186 -18.930 1.00 90.00 84 ASP A N 1
ATOM 644 C CA . ASP A 1 84 ? -16.356 0.104 -19.869 1.00 90.00 84 ASP A CA 1
ATOM 645 C C . ASP A 1 84 ? -16.409 -1.282 -19.199 1.00 90.00 84 ASP A C 1
ATOM 647 O O . ASP A 1 84 ? -16.440 -2.304 -19.891 1.00 90.00 84 ASP A O 1
ATOM 651 N N . TYR A 1 85 ? -16.439 -1.337 -17.860 1.00 91.19 85 TYR A N 1
ATOM 652 C CA . TYR A 1 85 ? -16.547 -2.588 -17.122 1.00 91.19 85 TYR A CA 1
ATOM 653 C C . TYR A 1 85 ? -17.978 -3.153 -17.219 1.00 91.19 85 TYR A C 1
ATOM 655 O O . TYR A 1 85 ? -18.935 -2.520 -16.768 1.00 91.19 85 TYR A O 1
ATOM 663 N N . PRO A 1 86 ? -18.171 -4.359 -17.787 1.00 92.06 86 PRO A N 1
ATOM 664 C CA . PRO A 1 86 ? -19.495 -4.809 -18.222 1.00 92.06 86 PRO A CA 1
ATOM 665 C C . PRO A 1 86 ? -20.370 -5.394 -17.104 1.00 92.06 86 PRO A C 1
ATOM 667 O O . PRO A 1 86 ? -21.539 -5.701 -17.345 1.00 92.06 86 PRO A O 1
ATOM 670 N N . GLN A 1 87 ? -19.816 -5.606 -15.909 1.00 94.06 87 GLN A N 1
ATOM 671 C CA . GLN A 1 87 ? -20.502 -6.270 -14.802 1.00 94.06 87 GLN A CA 1
ATOM 672 C C . GLN A 1 87 ? -20.713 -5.322 -13.618 1.00 94.06 87 GLN A C 1
ATOM 674 O O . GLN A 1 87 ? -19.958 -4.369 -13.435 1.00 94.06 87 GLN A O 1
ATOM 679 N N . PRO A 1 88 ? -21.702 -5.589 -12.749 1.00 94.56 88 PRO A N 1
ATOM 680 C CA . PRO A 1 88 ? -21.782 -4.914 -11.462 1.00 94.56 88 PRO A CA 1
ATOM 681 C C . PRO A 1 88 ? -20.505 -5.128 -10.642 1.00 94.56 88 PRO A C 1
ATOM 683 O O . PRO A 1 88 ? -19.947 -6.231 -10.623 1.00 94.56 88 PRO A O 1
ATOM 686 N N . LEU A 1 89 ? -20.080 -4.091 -9.917 1.00 94.81 89 LEU A N 1
ATOM 687 C CA . LEU A 1 89 ? -18.969 -4.200 -8.974 1.00 94.81 89 LEU A CA 1
ATOM 688 C C . LEU A 1 89 ? -19.324 -5.222 -7.890 1.00 94.81 89 LEU A C 1
ATOM 690 O O . LEU A 1 89 ? -20.417 -5.190 -7.318 1.00 94.81 89 LEU A O 1
ATOM 694 N N . GLN A 1 90 ? -18.397 -6.132 -7.616 1.00 95.38 90 GLN A N 1
ATOM 695 C CA . GLN A 1 90 ? -18.520 -7.117 -6.548 1.00 95.38 90 GLN A CA 1
ATOM 696 C C . GLN A 1 90 ? -17.386 -6.902 -5.559 1.00 95.38 90 GLN A C 1
ATOM 698 O O . GLN A 1 90 ? -16.279 -6.567 -5.961 1.00 95.38 90 GLN A O 1
ATOM 703 N N . TYR A 1 91 ? -17.676 -7.110 -4.281 1.00 97.56 91 TYR A N 1
ATOM 704 C CA . TYR A 1 91 ? -16.712 -6.983 -3.198 1.00 97.56 91 TYR A CA 1
ATOM 705 C C . TYR A 1 91 ? -16.691 -8.278 -2.398 1.00 97.56 91 TYR A C 1
ATOM 707 O O . TYR A 1 91 ? -17.720 -8.947 -2.258 1.00 97.56 91 TYR A O 1
ATOM 715 N N . VAL A 1 92 ? -15.529 -8.603 -1.847 1.00 97.31 92 VAL A N 1
ATOM 716 C CA . VAL A 1 92 ? -15.337 -9.737 -0.947 1.00 97.31 92 VAL A CA 1
ATOM 717 C C . VAL A 1 92 ? -15.064 -9.201 0.447 1.00 97.31 92 VAL A C 1
ATOM 719 O O . VAL A 1 92 ? -14.244 -8.302 0.629 1.00 97.31 92 VAL A O 1
ATOM 722 N N . GLU A 1 93 ? -15.764 -9.757 1.434 1.00 98.25 93 GLU A N 1
ATOM 723 C CA . GLU A 1 93 ? -15.510 -9.434 2.834 1.00 98.25 93 GLU A CA 1
ATOM 724 C C . GLU A 1 93 ? -14.220 -10.114 3.305 1.00 98.25 93 GLU A C 1
ATOM 726 O O . GLU A 1 93 ? -14.040 -11.326 3.141 1.00 98.25 93 GLU A O 1
ATOM 731 N N . LYS A 1 94 ? -13.329 -9.331 3.911 1.00 98.31 94 LYS A N 1
ATOM 732 C CA . LYS A 1 94 ? -12.057 -9.777 4.481 1.00 98.31 94 LYS A CA 1
ATOM 733 C C . LYS A 1 94 ? -11.891 -9.242 5.892 1.00 98.31 94 LYS A C 1
ATOM 735 O O . LYS A 1 94 ? -12.378 -8.164 6.211 1.00 98.31 94 LYS A O 1
ATOM 740 N N . GLN A 1 95 ? -11.173 -9.990 6.722 1.00 98.50 95 GLN A N 1
ATOM 741 C CA . GLN A 1 95 ? -10.822 -9.561 8.072 1.00 98.50 95 GLN A CA 1
ATOM 742 C C . GLN A 1 95 ? -9.442 -8.914 8.061 1.00 98.50 95 GLN A C 1
ATOM 744 O O . GLN A 1 95 ? -8.487 -9.529 7.589 1.00 98.50 95 GLN A O 1
ATOM 749 N N . ILE A 1 96 ? -9.333 -7.710 8.619 1.00 98.56 96 ILE A N 1
ATOM 750 C CA . ILE A 1 96 ? -8.057 -7.009 8.793 1.00 98.56 96 ILE A CA 1
ATOM 751 C C . ILE A 1 96 ? -7.839 -6.631 10.254 1.00 98.56 96 ILE A C 1
ATOM 753 O O . ILE A 1 96 ? -8.790 -6.337 10.976 1.00 98.56 96 ILE A O 1
ATOM 757 N N . GLN A 1 97 ? -6.582 -6.622 10.694 1.00 98.75 97 GLN A N 1
ATOM 758 C CA . GLN A 1 97 ? -6.197 -6.130 12.015 1.00 98.75 97 GLN A CA 1
ATOM 759 C C . GLN A 1 97 ? -5.715 -4.682 11.903 1.00 98.75 97 GLN A C 1
ATOM 761 O O . GLN A 1 97 ? -4.747 -4.418 11.194 1.00 98.75 97 GLN A O 1
ATOM 766 N N . VAL A 1 98 ? -6.366 -3.768 12.621 1.00 98.81 98 VAL A N 1
ATOM 767 C CA . VAL A 1 98 ? -6.126 -2.317 12.561 1.00 98.81 98 VAL A CA 1
ATOM 768 C C . VAL A 1 98 ? -5.960 -1.715 13.952 1.00 98.81 98 VAL A C 1
ATOM 770 O O . VAL A 1 98 ? -6.387 -2.305 14.942 1.00 98.81 98 VAL A O 1
ATOM 773 N N . LEU A 1 99 ? -5.375 -0.521 14.030 1.00 98.88 99 LEU A N 1
ATOM 774 C CA . LEU A 1 99 ? -5.226 0.239 15.266 1.00 98.88 99 LEU A CA 1
ATOM 775 C C . LEU A 1 99 ? -6.513 1.007 15.575 1.00 98.88 99 LEU A C 1
ATOM 777 O O . LEU A 1 99 ? -6.937 1.854 14.790 1.00 98.88 99 LEU A O 1
ATOM 781 N N . GLN A 1 100 ? -7.086 0.783 16.755 1.00 98.75 100 GLN A N 1
ATOM 782 C CA . GLN A 1 100 ? -8.105 1.645 17.339 1.00 98.75 100 GLN A CA 1
ATOM 783 C C . GLN A 1 100 ? -7.463 2.579 18.371 1.00 98.75 100 GLN A C 1
ATOM 785 O O . GLN A 1 100 ? -6.918 2.125 19.374 1.00 98.75 100 GLN A O 1
ATOM 790 N N . SER A 1 101 ? -7.535 3.892 18.144 1.00 98.56 101 SER A N 1
ATOM 791 C CA . SER A 1 101 ? -6.971 4.916 19.035 1.00 98.56 101 SER A CA 1
ATOM 792 C C . SER A 1 101 ? -7.849 6.169 19.025 1.00 98.56 101 SER A C 1
ATOM 794 O O . SER A 1 101 ? -8.396 6.538 17.987 1.00 98.56 101 SER A O 1
ATOM 796 N N . ASP A 1 102 ? -8.052 6.786 20.194 1.00 97.19 102 ASP A N 1
ATOM 797 C CA . ASP A 1 102 ? -8.900 7.977 20.384 1.00 97.19 102 ASP A CA 1
ATOM 798 C C . ASP A 1 102 ? -10.297 7.883 19.733 1.00 97.19 102 ASP A C 1
ATOM 800 O O . ASP A 1 102 ? -10.833 8.844 19.178 1.00 97.19 102 ASP A O 1
ATOM 804 N N . GLY A 1 103 ? -10.907 6.694 19.798 1.00 96.88 103 GLY A N 1
ATOM 805 C CA . GLY A 1 103 ? -12.245 6.436 19.256 1.00 96.88 103 GLY A CA 1
ATOM 806 C C . GLY A 1 103 ? -12.318 6.362 17.727 1.00 96.88 103 GLY A C 1
ATOM 807 O O . GLY A 1 103 ? -13.420 6.362 17.187 1.00 96.88 103 GLY A O 1
ATOM 808 N N . LYS A 1 104 ? -11.175 6.292 17.035 1.00 98.56 104 LYS A N 1
ATOM 809 C CA . LYS A 1 104 ? -11.069 6.115 15.582 1.00 98.56 104 LYS A CA 1
ATOM 810 C C . LYS A 1 104 ? -10.273 4.863 15.234 1.00 98.56 104 LYS A C 1
ATOM 812 O O . LYS A 1 104 ? -9.528 4.343 16.061 1.00 98.56 104 LYS A O 1
ATOM 817 N N . PHE A 1 105 ? -10.407 4.421 13.990 1.00 98.81 105 PHE A N 1
ATOM 818 C CA . PHE A 1 105 ? -9.670 3.293 13.426 1.00 98.81 105 PHE A CA 1
ATOM 819 C C . PHE A 1 105 ? -8.678 3.800 12.382 1.00 98.81 105 PHE A C 1
ATOM 821 O O . PHE A 1 105 ? -9.030 4.644 11.556 1.00 98.81 105 PHE A O 1
ATOM 828 N N . TYR A 1 106 ? -7.459 3.277 12.421 1.00 98.88 106 TYR A N 1
ATOM 829 C CA . TYR A 1 106 ? -6.349 3.632 11.545 1.00 98.88 106 TYR A CA 1
ATOM 830 C C . TYR A 1 106 ? -5.788 2.372 10.900 1.00 98.88 106 TYR A C 1
ATOM 832 O O . TYR A 1 106 ? -5.634 1.345 11.562 1.00 98.88 106 TYR A O 1
ATOM 840 N N . LEU A 1 107 ? -5.438 2.464 9.620 1.00 98.81 107 LEU A N 1
ATOM 841 C CA . LEU A 1 107 ? -4.832 1.375 8.854 1.00 98.81 107 LEU A CA 1
ATOM 842 C C . LEU A 1 107 ? -3.364 1.197 9.261 1.00 98.81 107 LEU A C 1
ATOM 844 O O . LEU A 1 107 ? -2.445 1.582 8.543 1.00 98.81 107 LEU A O 1
ATOM 848 N N . ALA A 1 108 ? -3.152 0.668 10.462 1.00 98.81 108 ALA A N 1
ATOM 849 C CA . ALA A 1 108 ? -1.846 0.421 11.048 1.00 98.81 108 ALA A CA 1
ATOM 850 C C . ALA A 1 108 ? -1.874 -0.816 11.951 1.00 98.81 108 ALA A C 1
ATOM 852 O O . ALA A 1 108 ? -2.790 -0.986 12.755 1.00 98.81 108 ALA A O 1
ATOM 853 N N . ASN A 1 109 ? -0.852 -1.658 11.838 1.00 98.69 109 ASN A N 1
ATOM 854 C CA . ASN A 1 109 ? -0.562 -2.772 12.735 1.00 98.69 109 ASN A CA 1
ATOM 855 C C . ASN A 1 109 ? 0.962 -3.023 12.783 1.00 98.69 109 ASN A C 1
ATOM 857 O O . ASN A 1 109 ? 1.748 -2.183 12.348 1.00 98.69 109 ASN A O 1
ATOM 861 N N . GLU A 1 110 ? 1.393 -4.158 13.338 1.00 98.06 110 GLU A N 1
ATOM 862 C CA . GLU A 1 110 ? 2.820 -4.502 13.474 1.00 98.06 110 GLU A CA 1
ATOM 863 C C . GLU A 1 110 ? 3.539 -4.763 12.138 1.00 98.06 110 GLU A C 1
ATOM 865 O O . GLU A 1 110 ? 4.764 -4.760 12.097 1.00 98.06 110 GLU A O 1
ATOM 870 N N . ARG A 1 111 ? 2.799 -4.990 11.049 1.00 98.31 111 ARG A N 1
ATOM 871 C CA . ARG A 1 111 ? 3.332 -5.367 9.731 1.00 98.31 111 ARG A CA 1
ATOM 872 C C . ARG A 1 111 ? 3.236 -4.238 8.716 1.00 98.31 111 ARG A C 1
ATOM 874 O O . ARG A 1 111 ? 4.141 -4.085 7.904 1.00 98.31 111 ARG A O 1
ATOM 881 N N . VAL A 1 112 ? 2.160 -3.452 8.748 1.00 98.50 112 VAL A N 1
ATOM 882 C CA . VAL A 1 112 ? 1.863 -2.413 7.750 1.00 98.50 112 VAL A CA 1
ATOM 883 C C . VAL A 1 112 ? 1.289 -1.168 8.425 1.00 98.50 112 VAL A C 1
ATOM 885 O O . VAL A 1 112 ? 0.498 -1.277 9.362 1.00 98.50 112 VAL A O 1
ATOM 888 N N . LYS A 1 113 ? 1.641 0.028 7.937 1.00 98.62 113 LYS A N 1
ATOM 889 C CA . LYS A 1 113 ? 1.019 1.297 8.346 1.00 98.62 113 LYS A CA 1
ATOM 890 C C . LYS A 1 113 ? 0.825 2.266 7.182 1.00 98.62 113 LYS A C 1
ATOM 892 O O . LYS A 1 113 ? 1.750 2.509 6.407 1.00 98.62 113 LYS A O 1
ATOM 897 N N . GLN A 1 114 ? -0.368 2.845 7.095 1.00 98.75 114 GLN A N 1
ATOM 898 C CA . GLN A 1 114 ? -0.680 3.879 6.116 1.00 98.75 114 GLN A CA 1
ATOM 899 C C . GLN A 1 114 ? -0.012 5.187 6.516 1.00 98.75 114 GLN A C 1
ATOM 901 O O . GLN A 1 114 ? -0.092 5.586 7.673 1.00 98.75 114 GLN A O 1
ATOM 906 N N . VAL A 1 115 ? 0.619 5.855 5.563 1.00 98.56 115 VAL A N 1
ATOM 907 C CA . VAL A 1 115 ? 1.189 7.195 5.694 1.00 98.56 115 VAL A CA 1
ATOM 908 C C . VAL A 1 115 ? 0.623 8.088 4.593 1.00 98.56 115 VAL A C 1
ATOM 910 O O . VAL A 1 115 ? 0.200 7.579 3.561 1.00 98.56 115 VAL A O 1
ATOM 913 N N . ASP A 1 116 ? 0.606 9.399 4.814 1.00 98.31 116 ASP A N 1
ATOM 914 C CA . ASP A 1 116 ? 0.231 10.398 3.799 1.00 98.31 116 ASP A CA 1
ATOM 915 C C . ASP A 1 116 ? 1.504 11.093 3.310 1.00 98.31 116 ASP A C 1
ATOM 917 O O . ASP A 1 116 ? 2.203 11.739 4.104 1.00 98.31 116 ASP A O 1
ATOM 921 N N . ALA A 1 117 ? 1.852 10.891 2.039 1.00 97.06 117 ALA A N 1
ATOM 922 C CA . ALA A 1 117 ? 3.069 11.443 1.454 1.00 97.06 117 ALA A CA 1
ATOM 923 C C . ALA A 1 117 ? 2.971 12.966 1.280 1.00 97.06 117 ALA A C 1
ATOM 925 O O . ALA A 1 117 ? 2.007 13.492 0.736 1.00 97.06 117 ALA A O 1
ATOM 926 N N . LEU A 1 118 ? 4.000 13.697 1.721 1.00 97.12 118 LEU A N 1
ATOM 927 C CA . LEU A 1 118 ? 4.030 15.164 1.655 1.00 97.12 118 LEU A CA 1
ATOM 928 C C . LEU A 1 118 ? 5.036 15.690 0.634 1.00 97.12 118 LEU A C 1
ATOM 930 O O . LEU A 1 118 ? 4.791 16.718 0.003 1.00 97.12 118 LEU A O 1
ATOM 934 N N . ALA A 1 119 ? 6.194 15.036 0.526 1.00 95.69 119 ALA A N 1
ATOM 935 C CA . ALA A 1 119 ? 7.249 15.380 -0.419 1.00 95.69 119 ALA A CA 1
ATOM 936 C C . ALA A 1 119 ? 8.281 14.253 -0.533 1.00 95.69 119 ALA A C 1
ATOM 938 O O . ALA A 1 119 ? 8.602 13.574 0.448 1.00 95.69 119 ALA A O 1
ATOM 939 N N . LEU A 1 120 ? 8.883 14.142 -1.713 1.00 92.50 120 LEU A N 1
ATOM 940 C CA . LEU A 1 120 ? 10.159 13.468 -1.901 1.00 92.50 120 LEU A CA 1
ATOM 941 C C . LEU A 1 120 ? 11.293 14.441 -1.572 1.00 92.50 120 LEU A C 1
ATOM 943 O O . LEU A 1 120 ? 11.239 15.634 -1.873 1.00 92.50 120 LEU A O 1
ATOM 947 N N . LEU A 1 121 ? 12.340 13.924 -0.946 1.00 91.12 121 LEU A N 1
ATOM 948 C CA . LEU A 1 121 ? 13.551 14.649 -0.587 1.00 91.12 121 LEU A CA 1
ATOM 949 C C . LEU A 1 121 ? 14.731 13.937 -1.262 1.00 91.12 121 LEU A C 1
ATOM 951 O O . LEU A 1 121 ? 15.327 13.032 -0.660 1.00 91.12 121 LEU A O 1
ATOM 955 N N . PRO A 1 122 ? 15.056 14.296 -2.519 1.00 85.44 122 PRO A N 1
ATOM 956 C CA . PRO A 1 122 ? 16.201 13.737 -3.222 1.00 85.44 122 PRO A CA 1
ATOM 957 C C . PRO A 1 122 ? 17.494 13.967 -2.438 1.00 85.44 122 PRO A C 1
ATOM 959 O O . PRO A 1 122 ? 17.651 14.988 -1.759 1.00 85.44 122 PRO A O 1
ATOM 962 N N . THR A 1 123 ? 18.443 13.033 -2.550 1.00 82.12 123 THR A N 1
ATOM 963 C CA . THR A 1 123 ? 19.769 13.214 -1.947 1.00 82.12 123 THR A CA 1
ATOM 964 C C . THR A 1 123 ? 20.415 14.483 -2.520 1.00 82.12 123 THR A C 1
ATOM 966 O O . THR A 1 123 ? 20.625 14.558 -3.734 1.00 82.12 123 THR A O 1
ATOM 969 N N . PRO A 1 124 ? 20.736 15.492 -1.687 1.00 79.06 124 PRO A N 1
ATOM 970 C CA . PRO A 1 124 ? 21.322 16.725 -2.183 1.00 79.06 124 PRO A CA 1
ATOM 971 C C . PRO A 1 124 ? 22.775 16.512 -2.617 1.00 79.06 124 PRO A C 1
ATOM 973 O O . PRO A 1 124 ? 23.464 15.594 -2.162 1.00 79.06 124 PRO A O 1
ATOM 976 N N . ALA A 1 125 ? 23.275 17.418 -3.459 1.00 78.31 125 ALA A N 1
ATOM 977 C CA . ALA A 1 125 ? 24.707 17.516 -3.720 1.00 78.31 125 ALA A CA 1
ATOM 978 C C . ALA A 1 125 ? 25.484 17.768 -2.413 1.00 78.31 125 ALA A C 1
ATOM 980 O O . ALA A 1 125 ? 24.961 18.348 -1.460 1.00 78.31 125 ALA A O 1
ATOM 981 N N . VAL A 1 126 ? 26.756 17.362 -2.370 1.00 75.94 126 VAL A N 1
ATOM 982 C CA . VAL A 1 126 ? 27.607 17.540 -1.182 1.00 75.94 126 VAL A CA 1
ATOM 983 C C . VAL A 1 126 ? 27.648 19.018 -0.773 1.00 75.94 126 VAL A C 1
ATOM 985 O O . VAL A 1 126 ? 28.112 19.864 -1.534 1.00 75.94 126 VAL A O 1
ATOM 988 N N . GLY A 1 127 ? 27.179 19.316 0.442 1.00 78.50 127 GLY A N 1
ATOM 989 C CA . GLY A 1 127 ? 27.127 20.674 0.996 1.00 78.50 127 GLY A CA 1
ATOM 990 C C . GLY A 1 127 ? 25.871 21.481 0.642 1.00 78.50 127 GLY A C 1
ATOM 991 O O . GLY A 1 127 ? 25.805 22.653 1.008 1.00 78.50 127 GLY A O 1
ATOM 992 N N . ALA A 1 128 ? 24.895 20.884 -0.046 1.00 83.62 128 ALA A N 1
ATOM 993 C CA . ALA A 1 128 ? 23.583 21.474 -0.292 1.00 83.62 128 ALA A CA 1
ATOM 994 C C . ALA A 1 128 ? 22.520 20.897 0.657 1.00 83.62 128 ALA A C 1
ATOM 996 O O . ALA A 1 128 ? 22.631 19.764 1.128 1.00 83.62 128 ALA A O 1
ATOM 997 N N . GLU A 1 129 ? 21.474 21.681 0.909 1.00 84.06 129 GLU A N 1
ATOM 998 C CA . GLU A 1 129 ? 20.300 21.234 1.661 1.00 84.06 129 GLU A CA 1
ATOM 999 C C . GLU A 1 129 ? 19.343 20.433 0.757 1.00 84.06 129 GLU A C 1
ATOM 1001 O O . GLU A 1 129 ? 19.223 20.757 -0.431 1.00 84.06 129 GLU A O 1
ATOM 1006 N N . PRO A 1 130 ? 18.641 19.412 1.285 1.00 84.25 130 PRO A N 1
ATOM 1007 C CA . PRO A 1 130 ? 17.592 18.713 0.548 1.00 84.25 130 PRO A CA 1
ATOM 1008 C C . PRO A 1 130 ? 16.483 19.673 0.105 1.00 84.25 130 PRO A C 1
ATOM 1010 O O . PRO A 1 130 ? 16.020 20.510 0.882 1.00 84.25 130 PRO A O 1
ATOM 1013 N N . VAL A 1 131 ? 16.024 19.525 -1.137 1.00 89.94 131 VAL A N 1
ATOM 1014 C CA . VAL A 1 131 ? 14.902 20.299 -1.682 1.00 89.94 131 VAL A CA 1
ATOM 1015 C C . VAL A 1 131 ? 13.656 19.4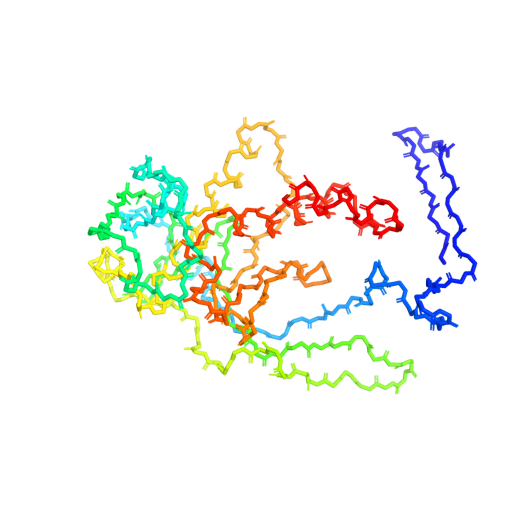22 -1.684 1.00 89.94 131 VAL A C 1
ATOM 1017 O O . VAL A 1 131 ? 13.711 18.279 -2.127 1.00 89.94 131 VAL A O 1
ATOM 1020 N N . ARG A 1 132 ? 12.536 19.965 -1.195 1.00 94.00 132 ARG A N 1
ATOM 1021 C CA . ARG A 1 132 ? 11.226 19.300 -1.253 1.00 94.00 132 ARG A CA 1
ATOM 1022 C C . ARG A 1 132 ? 10.746 19.233 -2.697 1.00 94.00 132 ARG A C 1
ATOM 1024 O O . ARG A 1 132 ? 10.556 20.277 -3.320 1.00 94.00 132 ARG A O 1
ATOM 1031 N N . ASP A 1 133 ? 10.506 18.026 -3.187 1.00 92.25 133 ASP A N 1
ATOM 1032 C CA . ASP A 1 133 ? 9.839 17.762 -4.454 1.00 92.25 133 ASP A CA 1
ATOM 1033 C C . ASP A 1 133 ? 8.425 17.232 -4.194 1.00 92.25 133 ASP A C 1
ATOM 1035 O O . ASP A 1 133 ? 8.220 16.235 -3.507 1.00 92.25 133 ASP A O 1
ATOM 1039 N N . THR A 1 134 ? 7.441 17.941 -4.734 1.00 95.00 134 THR A N 1
ATOM 1040 C CA . THR A 1 134 ? 6.009 17.626 -4.607 1.00 95.00 134 THR A CA 1
ATOM 1041 C C . THR A 1 134 ? 5.368 17.369 -5.967 1.00 95.00 134 THR A C 1
ATOM 1043 O O . THR A 1 134 ? 4.165 17.173 -6.048 1.00 95.00 134 THR A O 1
ATOM 1046 N N . SER A 1 135 ? 6.159 17.376 -7.046 1.00 92.50 135 SER A N 1
ATOM 1047 C CA . SER A 1 135 ? 5.659 17.335 -8.424 1.00 92.50 135 SER A CA 1
ATOM 1048 C C . SER A 1 135 ? 4.875 16.064 -8.749 1.00 92.50 135 SER A C 1
ATOM 1050 O O . SER A 1 135 ? 3.923 16.119 -9.524 1.00 92.50 135 SER A O 1
ATOM 1052 N N . SER A 1 136 ? 5.272 14.943 -8.146 1.00 92.69 136 SER A N 1
ATOM 1053 C CA . SER A 1 136 ? 4.650 13.629 -8.345 1.00 92.69 136 SER A CA 1
ATOM 1054 C C . SER A 1 136 ? 3.748 13.210 -7.182 1.00 92.69 136 SER A C 1
ATOM 1056 O O . SER A 1 136 ? 2.991 12.256 -7.326 1.00 92.69 136 SER A O 1
ATOM 1058 N N . ILE A 1 137 ? 3.822 13.909 -6.045 1.00 95.75 137 ILE A N 1
ATOM 1059 C CA . ILE A 1 137 ? 3.066 13.588 -4.832 1.00 95.75 137 ILE A CA 1
ATOM 1060 C C . ILE A 1 137 ? 1.653 14.160 -4.951 1.00 95.75 137 ILE A C 1
ATOM 1062 O O . ILE A 1 137 ? 1.470 15.307 -5.371 1.00 95.75 137 ILE A O 1
ATOM 1066 N N . LEU A 1 138 ? 0.648 13.367 -4.588 1.00 96.38 138 LEU A N 1
ATOM 1067 C CA . LEU A 1 138 ? -0.727 13.853 -4.524 1.00 96.38 138 LEU A CA 1
ATOM 1068 C C . LEU A 1 138 ? -0.851 14.952 -3.446 1.00 96.38 138 LEU A C 1
ATOM 1070 O O . LEU A 1 138 ? -0.192 14.857 -2.413 1.00 96.38 138 LEU A O 1
ATOM 1074 N N . PRO A 1 139 ? -1.661 16.016 -3.637 1.00 95.38 139 PRO A N 1
ATOM 1075 C CA . PRO A 1 139 ? -1.885 16.994 -2.578 1.00 95.38 139 PRO A CA 1
ATOM 1076 C C . PRO A 1 139 ? -2.304 16.308 -1.266 1.00 95.38 139 PRO A C 1
ATOM 1078 O O . PRO A 1 139 ? -3.218 15.488 -1.322 1.00 95.38 139 PRO A O 1
ATOM 1081 N N . PRO A 1 140 ? -1.692 16.655 -0.113 1.00 93.31 140 PRO A N 1
ATOM 1082 C CA . PRO A 1 140 ? -1.899 15.929 1.138 1.00 93.31 140 PRO A CA 1
ATOM 1083 C C . PRO A 1 140 ? -3.374 15.791 1.509 1.00 93.31 140 PRO A C 1
ATOM 1085 O O . PRO A 1 140 ? -4.092 16.792 1.625 1.00 93.31 140 PRO A O 1
ATOM 1088 N N . GLU A 1 141 ? -3.810 14.553 1.724 1.00 94.62 141 GLU A N 1
ATOM 1089 C CA . GLU A 1 141 ? -5.185 14.220 2.115 1.00 94.62 141 GLU A CA 1
ATOM 1090 C C . GLU A 1 141 ? -5.274 13.902 3.620 1.00 94.62 141 GLU A C 1
ATOM 1092 O O . GLU A 1 141 ? -6.362 13.904 4.206 1.00 94.62 141 GLU A O 1
ATOM 1097 N N . GLY A 1 142 ? -4.121 13.710 4.268 1.00 96.94 142 GLY A N 1
ATOM 1098 C CA . GLY A 1 142 ? -3.997 13.252 5.641 1.00 96.94 142 GLY A CA 1
ATOM 1099 C C . GLY A 1 142 ? -4.109 11.732 5.766 1.00 96.94 142 GLY A C 1
ATOM 1100 O O . GLY A 1 142 ? -4.593 11.024 4.888 1.00 96.94 142 GLY A O 1
ATOM 1101 N N . VAL A 1 143 ? -3.672 11.214 6.914 1.00 98.00 143 VAL A N 1
ATOM 1102 C CA . VAL A 1 143 ? -3.794 9.786 7.237 1.00 98.00 143 VAL A CA 1
ATOM 1103 C C . VAL A 1 143 ? -5.271 9.395 7.334 1.00 98.00 143 VAL A C 1
ATOM 1105 O O . VAL A 1 143 ? -6.046 10.011 8.078 1.00 98.00 143 VAL A O 1
ATOM 1108 N N . GLN A 1 144 ? -5.652 8.336 6.620 1.00 98.25 144 GLN A N 1
ATOM 1109 C CA . GLN A 1 144 ? -7.010 7.814 6.617 1.00 98.25 144 GLN A CA 1
ATOM 1110 C C . GLN A 1 144 ? -7.387 7.335 8.022 1.00 98.25 144 GLN A C 1
ATOM 1112 O O . GLN A 1 144 ? -6.729 6.487 8.627 1.00 98.25 144 GLN A O 1
ATOM 1117 N N . SER A 1 145 ? -8.504 7.858 8.527 1.00 98.19 145 SER A N 1
ATOM 1118 C CA . SER A 1 145 ? -9.116 7.395 9.770 1.00 98.19 145 SER A CA 1
ATOM 1119 C C . SER A 1 145 ? -10.600 7.131 9.569 1.00 98.19 145 SER A C 1
ATOM 1121 O O . SER A 1 145 ? -11.247 7.773 8.741 1.00 98.19 145 SER A O 1
ATOM 1123 N N . PHE A 1 146 ? -11.144 6.185 10.325 1.00 98.69 146 PHE A N 1
ATOM 1124 C CA . PHE A 1 146 ? -12.556 5.818 10.269 1.00 98.69 146 PHE A CA 1
ATOM 1125 C C . PHE A 1 146 ? -13.209 6.055 11.626 1.00 98.69 146 PHE A C 1
ATOM 1127 O O . PHE A 1 146 ? -1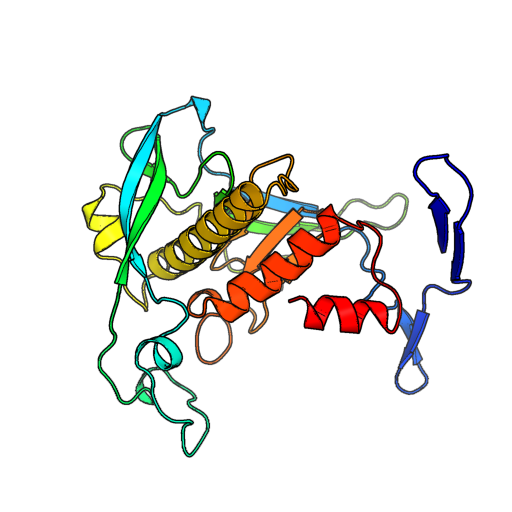2.603 5.804 12.668 1.00 98.69 146 PHE A O 1
ATOM 1134 N N . ALA A 1 147 ? -14.444 6.555 11.611 1.00 98.19 147 ALA A N 1
ATOM 1135 C CA . ALA A 1 147 ? -15.204 6.808 12.833 1.00 98.19 147 ALA A CA 1
ATOM 1136 C C . ALA A 1 147 ? -15.692 5.507 13.492 1.00 98.19 147 ALA A C 1
ATOM 1138 O O . ALA A 1 147 ? -15.781 5.428 14.713 1.00 98.19 147 ALA A O 1
ATOM 1139 N N . ASP A 1 148 ? -16.007 4.495 12.684 1.00 98.44 148 ASP A N 1
ATOM 1140 C CA . ASP A 1 148 ? -16.478 3.191 13.132 1.00 98.44 148 ASP A CA 1
ATOM 1141 C C . ASP A 1 148 ? -16.217 2.105 12.072 1.00 98.44 148 ASP A C 1
ATOM 1143 O O . ASP A 1 148 ? -15.828 2.386 10.935 1.00 98.44 148 ASP A O 1
ATOM 1147 N N . VAL A 1 149 ? -16.452 0.845 12.452 1.00 98.31 149 VAL A N 1
ATOM 1148 C CA . VAL A 1 149 ? -16.332 -0.331 11.571 1.00 98.31 149 VAL A CA 1
ATOM 1149 C C . VAL A 1 149 ? -17.262 -0.231 10.359 1.00 98.31 149 VAL A C 1
ATOM 1151 O O . VAL A 1 149 ? -16.904 -0.662 9.265 1.00 98.31 149 VAL A O 1
ATOM 1154 N N . LYS A 1 150 ? -18.447 0.371 10.519 1.00 98.12 150 LYS A N 1
ATOM 1155 C CA . LYS A 1 150 ? -19.416 0.492 9.428 1.00 98.12 150 LYS A CA 1
ATOM 1156 C C . LYS A 1 150 ? -18.877 1.394 8.317 1.00 98.12 150 LYS A C 1
ATOM 1158 O O . LYS A 1 150 ? -19.070 1.061 7.153 1.00 98.12 150 LYS A O 1
ATOM 1163 N N . ALA A 1 151 ? -18.181 2.478 8.663 1.00 98.19 151 ALA A N 1
ATOM 1164 C CA . ALA A 1 151 ? -17.523 3.357 7.702 1.00 98.19 151 ALA A CA 1
ATOM 1165 C C . ALA A 1 151 ? -16.442 2.625 6.887 1.00 98.19 151 ALA A C 1
ATOM 1167 O O . ALA A 1 151 ? -16.305 2.884 5.694 1.00 98.19 151 ALA A O 1
ATOM 1168 N N . MET A 1 152 ? -15.712 1.688 7.503 1.00 98.06 152 MET A N 1
ATOM 1169 C CA . MET A 1 152 ? -14.739 0.844 6.795 1.00 98.06 152 MET A CA 1
ATOM 1170 C C . MET A 1 152 ? -15.431 -0.137 5.842 1.00 98.06 152 MET A C 1
ATOM 1172 O O . MET A 1 152 ? -15.046 -0.251 4.683 1.00 98.06 152 MET A O 1
ATOM 1176 N N . GLN A 1 153 ? -16.487 -0.812 6.303 1.00 97.25 153 GLN A N 1
ATOM 1177 C CA . GLN A 1 153 ? -17.239 -1.779 5.493 1.00 97.25 153 GLN A CA 1
ATOM 1178 C C . GLN A 1 153 ? -17.985 -1.145 4.314 1.00 97.25 153 GLN A C 1
ATOM 1180 O O . GLN A 1 153 ? -18.237 -1.826 3.319 1.00 97.25 153 GLN A O 1
ATOM 1185 N N . SER A 1 154 ? -18.380 0.126 4.442 1.00 97.31 154 SER A N 1
ATOM 1186 C CA . SER A 1 154 ? -19.138 0.846 3.418 1.00 97.31 154 SER A CA 1
ATOM 1187 C C . SER A 1 154 ? -18.281 1.514 2.348 1.00 97.31 154 SER A C 1
ATOM 1189 O O . SER A 1 154 ? -18.861 2.047 1.409 1.00 97.31 154 SER A O 1
ATOM 1191 N N . ALA A 1 155 ? -16.953 1.536 2.496 1.00 97.75 155 ALA A N 1
ATOM 1192 C CA . ALA A 1 155 ? -16.068 2.126 1.499 1.00 97.75 155 ALA A CA 1
ATOM 1193 C C . ALA A 1 155 ? -16.159 1.347 0.178 1.00 97.75 155 ALA A C 1
ATOM 1195 O O . ALA A 1 155 ? -16.125 0.115 0.169 1.00 97.75 155 ALA A O 1
ATOM 1196 N N . GLN A 1 156 ? -16.287 2.067 -0.931 1.00 96.62 156 GLN A N 1
ATOM 1197 C CA . GLN A 1 156 ? -16.441 1.501 -2.267 1.00 96.62 156 GLN A CA 1
ATOM 1198 C C . GLN A 1 156 ? -15.474 2.146 -3.256 1.00 96.62 156 GLN A C 1
ATOM 1200 O O . GLN A 1 156 ? -14.896 3.203 -3.010 1.00 96.62 156 GLN A O 1
ATOM 1205 N N . LEU A 1 157 ? -15.314 1.506 -4.412 1.00 94.31 157 LEU A N 1
ATOM 1206 C CA . LEU A 1 157 ? -14.560 2.077 -5.524 1.00 94.31 157 LEU A CA 1
ATOM 1207 C C . LEU A 1 157 ? -15.127 3.465 -5.873 1.00 94.31 157 LEU A C 1
ATOM 1209 O O . LEU A 1 157 ? -16.318 3.597 -6.149 1.00 94.31 157 LEU A O 1
ATOM 1213 N N . GLY A 1 158 ? -14.265 4.483 -5.842 1.00 92.25 158 GLY A N 1
ATOM 1214 C CA . GLY A 1 158 ? -14.637 5.900 -5.936 1.00 92.25 158 GLY A CA 1
ATOM 1215 C C . GLY A 1 158 ? -14.387 6.678 -4.640 1.00 92.25 158 GLY A C 1
ATOM 1216 O O . GLY A 1 158 ? -14.148 7.882 -4.698 1.00 92.25 158 GLY A O 1
ATOM 1217 N N . ASP A 1 159 ? -14.351 5.998 -3.491 1.00 96.31 159 ASP A N 1
ATOM 1218 C CA . ASP A 1 159 ? -13.924 6.578 -2.220 1.00 96.31 159 ASP A CA 1
ATOM 1219 C C . ASP A 1 159 ? -12.401 6.479 -2.067 1.00 96.31 159 ASP A C 1
ATOM 1221 O O . ASP A 1 159 ? -11.816 5.407 -2.242 1.00 96.31 159 ASP A O 1
ATOM 1225 N N . ASN A 1 160 ? -11.744 7.556 -1.626 1.00 96.31 160 ASN A N 1
ATOM 1226 C CA . ASN A 1 160 ? -10.305 7.524 -1.325 1.00 96.31 160 ASN A CA 1
ATOM 1227 C C . ASN A 1 160 ? -9.960 6.441 -0.286 1.00 96.31 160 ASN A C 1
ATOM 1229 O O . ASN A 1 160 ? -8.939 5.764 -0.395 1.00 96.31 160 ASN A O 1
ATOM 1233 N N . ALA A 1 161 ? -10.852 6.239 0.688 1.00 98.12 161 ALA A N 1
ATOM 1234 C CA . ALA A 1 161 ? -10.695 5.246 1.742 1.00 98.12 161 ALA A CA 1
ATOM 1235 C C . ALA A 1 161 ? -10.658 3.803 1.212 1.00 98.12 161 ALA A C 1
ATOM 1237 O O . ALA A 1 161 ? -9.979 2.962 1.797 1.00 98.12 161 ALA A O 1
ATOM 1238 N N . PHE A 1 162 ? -11.358 3.512 0.110 1.00 98.50 162 PHE A N 1
ATOM 1239 C CA . PHE A 1 162 ? -11.378 2.174 -0.481 1.00 98.50 162 PHE A CA 1
ATOM 1240 C C . PHE A 1 162 ? -10.004 1.774 -1.025 1.00 98.50 162 PHE A C 1
ATOM 1242 O O . PHE A 1 162 ? -9.548 0.661 -0.782 1.00 98.50 162 PHE A O 1
ATOM 1249 N N . LEU A 1 163 ? -9.304 2.704 -1.678 1.00 98.38 163 LEU A N 1
ATOM 1250 C CA . LEU A 1 163 ? -7.950 2.478 -2.194 1.00 98.38 163 LEU A CA 1
ATOM 1251 C C . LEU A 1 163 ? -6.949 2.203 -1.063 1.00 98.38 163 LEU A C 1
ATOM 1253 O O . LEU A 1 163 ? -6.103 1.319 -1.166 1.00 98.38 163 LEU A O 1
ATOM 1257 N N . GLN A 1 164 ? -7.096 2.906 0.061 1.00 98.69 164 GLN A N 1
ATOM 1258 C CA . GLN A 1 164 ? -6.275 2.665 1.248 1.00 98.69 164 GLN A CA 1
ATOM 1259 C C . GLN A 1 164 ? -6.568 1.287 1.874 1.00 98.69 164 GLN A C 1
ATOM 1261 O O . GLN A 1 164 ? -5.647 0.606 2.320 1.00 98.69 164 GLN A O 1
ATOM 1266 N N . LEU A 1 165 ? -7.832 0.847 1.880 1.00 98.81 165 LEU A N 1
ATOM 1267 C CA . LEU A 1 165 ? -8.234 -0.478 2.371 1.00 98.81 165 LEU A CA 1
ATOM 1268 C C . LEU A 1 165 ? -7.723 -1.619 1.485 1.00 98.81 165 LEU A C 1
ATOM 1270 O O . LEU A 1 165 ? -7.261 -2.626 2.023 1.00 98.81 165 LEU A O 1
ATOM 1274 N N . MET A 1 166 ? -7.771 -1.450 0.161 1.00 98.81 166 MET A N 1
ATOM 1275 C CA . MET A 1 166 ? -7.196 -2.389 -0.807 1.00 98.81 166 MET A CA 1
ATOM 1276 C C . MET A 1 166 ? -5.704 -2.607 -0.546 1.00 98.81 166 MET A C 1
ATOM 1278 O O . MET A 1 166 ? -5.278 -3.741 -0.318 1.00 98.81 166 MET A O 1
ATOM 1282 N N . ALA A 1 167 ? -4.932 -1.516 -0.498 1.00 98.88 167 ALA A N 1
ATOM 1283 C CA . ALA A 1 167 ? -3.501 -1.564 -0.212 1.00 98.88 167 ALA A CA 1
ATOM 1284 C C . ALA A 1 167 ? -3.215 -2.188 1.158 1.00 98.88 167 ALA A C 1
ATOM 1286 O O . ALA A 1 167 ? -2.414 -3.115 1.252 1.00 98.88 167 ALA A O 1
ATOM 1287 N N . PHE A 1 168 ? -3.919 -1.763 2.211 1.00 98.88 168 PHE A N 1
ATOM 1288 C CA . PHE A 1 168 ? -3.721 -2.325 3.545 1.00 98.88 168 PHE A CA 1
ATOM 1289 C C . PHE A 1 168 ? -3.959 -3.837 3.582 1.00 98.88 168 PHE A C 1
ATOM 1291 O O . PHE A 1 168 ? -3.114 -4.572 4.088 1.00 98.88 168 PHE A O 1
ATOM 1298 N N . TYR A 1 169 ? -5.094 -4.307 3.049 1.00 98.81 169 TYR A N 1
ATOM 1299 C CA . TYR A 1 169 ? -5.449 -5.726 3.078 1.00 98.81 169 TYR A CA 1
ATOM 1300 C C . TYR A 1 169 ? -4.418 -6.582 2.338 1.00 98.81 169 TYR A C 1
ATOM 1302 O O . TYR A 1 169 ? -3.901 -7.539 2.915 1.00 98.81 169 TYR A O 1
ATOM 1310 N N . HIS A 1 170 ? -4.100 -6.238 1.087 1.00 98.88 170 HIS A N 1
ATOM 1311 C CA . HIS A 1 170 ? -3.228 -7.061 0.246 1.00 98.88 170 HIS A CA 1
ATOM 1312 C C . HIS A 1 170 ? -1.780 -7.075 0.738 1.00 98.88 170 HIS A C 1
ATOM 1314 O O . HIS A 1 170 ? -1.153 -8.138 0.743 1.00 98.88 170 HIS A O 1
ATOM 1320 N N . LEU A 1 171 ? -1.271 -5.949 1.249 1.00 98.88 171 LEU A N 1
ATOM 1321 C CA . LEU A 1 171 ? 0.055 -5.889 1.871 1.00 98.88 171 LEU A CA 1
ATOM 1322 C C . LEU A 1 171 ? 0.098 -6.691 3.175 1.00 98.88 171 LEU A C 1
ATOM 1324 O O . LEU A 1 171 ? 0.978 -7.534 3.354 1.00 98.88 171 LEU A O 1
ATOM 1328 N N . ASP A 1 172 ? -0.866 -6.480 4.074 1.00 98.75 172 ASP A N 1
ATOM 1329 C CA . ASP A 1 172 ? -0.896 -7.148 5.378 1.00 98.75 172 ASP A CA 1
ATOM 1330 C C . ASP A 1 172 ? -1.063 -8.666 5.240 1.00 98.75 172 ASP A C 1
ATOM 1332 O O . ASP A 1 172 ? -0.396 -9.441 5.930 1.00 98.75 172 ASP A O 1
ATOM 1336 N N . ASN A 1 173 ? -1.940 -9.102 4.334 1.00 98.62 173 ASN A N 1
ATOM 1337 C CA . ASN A 1 173 ? -2.172 -10.513 4.038 1.00 98.62 173 ASN A CA 1
ATOM 1338 C C . ASN A 1 173 ? -0.923 -11.171 3.430 1.00 98.62 173 ASN A C 1
ATOM 1340 O O . ASN A 1 173 ? -0.560 -12.284 3.815 1.00 98.62 173 ASN A O 1
ATOM 1344 N N . SER A 1 174 ? -0.227 -10.476 2.529 1.00 98.31 174 SER A N 1
ATOM 1345 C CA . SER A 1 174 ? 0.979 -11.004 1.883 1.00 98.31 174 SER A CA 1
ATOM 1346 C C . SER A 1 174 ? 2.163 -11.090 2.840 1.00 98.31 174 SER A C 1
ATOM 1348 O O . SER A 1 174 ? 2.876 -12.092 2.840 1.00 98.31 174 SER A O 1
ATOM 1350 N N . LEU A 1 175 ? 2.341 -10.105 3.725 1.00 98.25 175 LEU A N 1
ATOM 1351 C CA . LEU A 1 175 ? 3.365 -10.173 4.770 1.00 98.25 175 LEU A CA 1
ATOM 1352 C C . LEU A 1 175 ? 3.080 -11.294 5.779 1.00 98.25 175 LEU A C 1
ATOM 1354 O O . LEU A 1 175 ? 3.999 -12.014 6.160 1.00 98.25 175 LEU A O 1
ATOM 1358 N N . GLN A 1 176 ? 1.815 -11.522 6.152 1.00 97.88 176 GLN A N 1
ATOM 1359 C CA . GLN A 1 176 ? 1.444 -12.694 6.958 1.00 97.88 176 GLN A CA 1
ATOM 1360 C C . GLN A 1 176 ? 1.764 -14.008 6.241 1.00 97.88 176 GLN A C 1
ATOM 1362 O O . GLN A 1 176 ? 2.250 -14.952 6.869 1.00 97.88 176 GLN A O 1
ATOM 1367 N N . TYR A 1 177 ? 1.516 -14.080 4.931 1.00 97.75 177 TYR A N 1
ATOM 1368 C CA . TYR A 1 177 ? 1.863 -15.253 4.139 1.00 97.75 177 TYR A CA 1
ATOM 1369 C C . TYR A 1 177 ? 3.380 -15.492 4.116 1.00 97.75 177 TYR A C 1
ATOM 1371 O O . TYR A 1 177 ? 3.808 -16.619 4.364 1.00 97.75 177 TYR A O 1
ATOM 1379 N N . LEU A 1 178 ? 4.201 -14.453 3.936 1.00 96.62 178 LEU A N 1
ATOM 1380 C CA . LEU A 1 178 ? 5.663 -14.561 4.035 1.00 96.62 178 LEU A CA 1
ATOM 1381 C C . LEU A 1 178 ? 6.120 -15.074 5.407 1.00 96.62 178 LEU A C 1
ATOM 1383 O O . LEU A 1 178 ? 6.894 -16.032 5.468 1.00 96.62 178 LEU A O 1
ATOM 1387 N N . SER A 1 179 ? 5.586 -14.528 6.502 1.00 96.12 179 SER A N 1
ATOM 1388 C CA . SER A 1 179 ? 5.867 -15.033 7.853 1.00 96.12 179 SER A CA 1
ATOM 1389 C C . SER A 1 179 ? 5.440 -16.496 8.022 1.00 96.12 179 SER A C 1
ATOM 1391 O O . SER A 1 179 ? 6.160 -17.286 8.632 1.00 96.12 179 SER A O 1
ATOM 1393 N N . SER A 1 180 ? 4.318 -16.917 7.423 1.00 97.25 180 SER A N 1
ATOM 1394 C CA . SER A 1 180 ? 3.881 -18.325 7.443 1.00 97.25 180 SER A CA 1
ATOM 1395 C C . SER A 1 180 ? 4.855 -19.268 6.722 1.00 97.25 180 SER A C 1
ATOM 1397 O O . SER A 1 180 ? 4.969 -20.443 7.077 1.00 97.25 180 SER A O 1
ATOM 1399 N N . LEU A 1 181 ? 5.608 -18.736 5.756 1.00 96.81 181 LEU A N 1
ATOM 1400 C CA . LEU A 1 181 ? 6.701 -19.414 5.061 1.00 96.81 181 LEU A CA 1
ATOM 1401 C C . LEU A 1 181 ? 8.048 -19.291 5.801 1.00 96.81 181 LEU A C 1
ATOM 1403 O O . LEU A 1 181 ? 9.064 -19.750 5.286 1.00 96.81 181 LEU A O 1
ATOM 1407 N N . SER A 1 182 ? 8.059 -18.736 7.021 1.00 95.25 182 SER A N 1
ATOM 1408 C CA . SER A 1 182 ? 9.252 -18.462 7.841 1.00 95.25 182 SER A CA 1
ATOM 1409 C C . SER A 1 182 ? 10.183 -17.376 7.280 1.00 95.25 182 SER A C 1
ATOM 1411 O O . SER A 1 182 ? 11.388 -17.407 7.533 1.00 95.25 182 SER A O 1
ATOM 1413 N N . TYR A 1 183 ? 9.633 -16.412 6.535 1.00 94.00 183 TYR A N 1
ATOM 1414 C CA . TYR A 1 183 ? 10.352 -15.243 6.024 1.00 94.00 183 TYR A CA 1
ATOM 1415 C C . TYR A 1 183 ? 9.876 -13.950 6.705 1.00 94.00 183 TYR A C 1
ATOM 1417 O O . TYR A 1 183 ? 9.045 -13.221 6.168 1.00 94.00 183 TYR A O 1
ATOM 1425 N N . ASP A 1 184 ? 10.453 -13.636 7.866 1.00 92.19 184 ASP A N 1
ATOM 1426 C CA . ASP A 1 184 ? 10.237 -12.362 8.568 1.00 92.19 184 ASP A CA 1
ATOM 1427 C C . ASP A 1 184 ? 11.248 -11.311 8.080 1.00 92.19 184 ASP A C 1
ATOM 1429 O O . ASP A 1 184 ? 12.276 -11.060 8.707 1.00 92.19 184 ASP A O 1
ATOM 1433 N N . LEU A 1 185 ? 10.994 -10.759 6.890 1.00 92.62 185 LEU A N 1
ATOM 1434 C CA . LEU A 1 185 ? 11.959 -9.915 6.166 1.00 92.62 185 LEU A CA 1
ATOM 1435 C C . LEU A 1 185 ? 11.949 -8.437 6.579 1.00 92.62 185 LEU A C 1
ATOM 1437 O O . LEU A 1 185 ? 12.926 -7.731 6.346 1.00 92.62 185 LEU A O 1
ATOM 1441 N N . PHE A 1 186 ? 10.844 -7.947 7.140 1.00 93.62 186 PHE A N 1
ATOM 1442 C CA . PHE A 1 186 ? 10.658 -6.532 7.453 1.00 93.62 186 PHE A CA 1
ATOM 1443 C C . PHE A 1 186 ? 10.876 -6.295 8.950 1.00 93.62 186 PHE A C 1
ATOM 1445 O O . PHE A 1 186 ? 10.154 -6.838 9.779 1.00 93.62 186 PHE A O 1
ATOM 1452 N N . GLU A 1 187 ? 11.871 -5.473 9.293 1.00 90.56 187 GLU A N 1
ATOM 1453 C CA . GLU A 1 187 ? 12.204 -5.133 10.689 1.00 90.56 187 GLU A CA 1
ATOM 1454 C C . GLU A 1 187 ? 11.243 -4.104 11.310 1.00 90.56 187 GLU A C 1
ATOM 1456 O O . GLU A 1 187 ? 11.164 -3.976 12.527 1.00 90.56 187 GLU A O 1
ATOM 1461 N N . GLU A 1 188 ? 10.529 -3.359 10.468 1.00 93.75 188 GLU A N 1
ATOM 1462 C CA . GLU A 1 188 ? 9.590 -2.302 10.840 1.00 93.75 188 GLU A CA 1
ATOM 1463 C C . GLU A 1 188 ? 8.329 -2.423 9.973 1.00 93.75 188 GLU A C 1
ATOM 1465 O O . GLU A 1 188 ? 8.430 -2.926 8.846 1.00 93.75 188 GLU A O 1
ATOM 1470 N N . PRO A 1 189 ? 7.165 -1.917 10.430 1.00 97.19 189 PRO A N 1
ATOM 1471 C CA . PRO A 1 189 ? 5.952 -1.939 9.627 1.00 97.19 189 PRO A CA 1
ATOM 1472 C C . PRO A 1 189 ? 6.170 -1.256 8.272 1.00 97.19 189 PRO A C 1
ATOM 1474 O O . PRO A 1 189 ? 6.612 -0.100 8.216 1.00 97.19 189 PRO A O 1
ATOM 1477 N N . LEU A 1 190 ? 5.819 -1.952 7.189 1.00 98.25 190 LEU A N 1
ATOM 1478 C CA . LEU A 1 190 ? 5.858 -1.415 5.836 1.00 98.25 190 LEU A CA 1
ATOM 1479 C C . LEU A 1 190 ? 4.980 -0.164 5.766 1.00 98.25 190 LEU 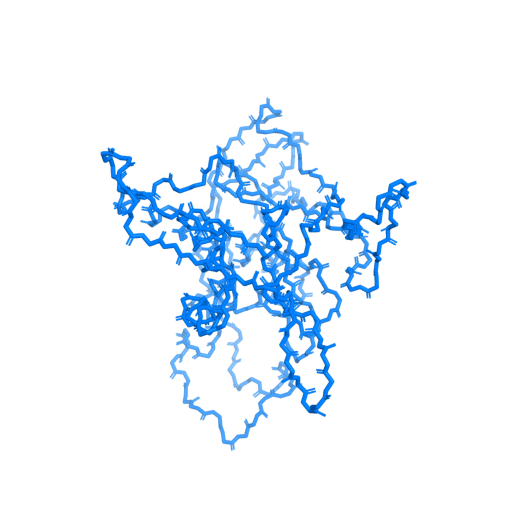A C 1
ATOM 1481 O O . LEU A 1 190 ? 3.784 -0.204 6.063 1.00 98.25 190 LEU A O 1
ATOM 1485 N N . ARG A 1 191 ? 5.582 0.954 5.363 1.00 98.50 191 ARG A N 1
ATOM 1486 C CA . ARG A 1 191 ? 4.852 2.190 5.086 1.00 98.50 191 ARG A CA 1
ATOM 1487 C C . ARG A 1 191 ? 4.220 2.099 3.708 1.00 98.50 191 ARG A C 1
ATOM 1489 O O . ARG A 1 191 ? 4.905 1.735 2.753 1.00 98.50 191 ARG A O 1
ATOM 1496 N N . PHE A 1 192 ? 2.962 2.496 3.591 1.00 98.81 192 PHE A N 1
ATOM 1497 C CA . PHE A 1 192 ? 2.315 2.626 2.290 1.00 98.81 192 PHE A CA 1
ATOM 1498 C C . PHE A 1 192 ? 1.419 3.858 2.215 1.00 98.81 192 PHE A C 1
ATOM 1500 O O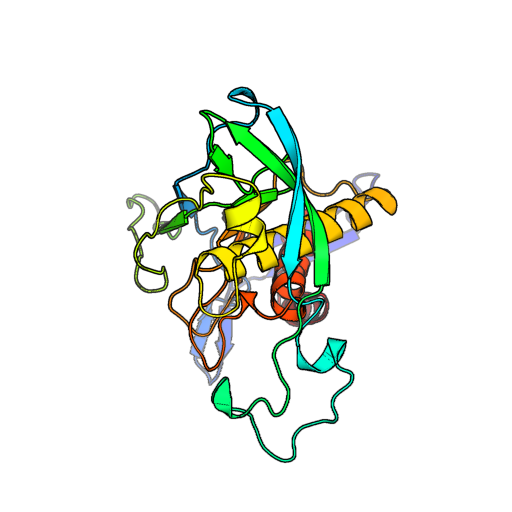 . PHE A 1 192 ? 0.915 4.320 3.236 1.00 98.81 192 PHE A O 1
ATOM 1507 N N . ASP A 1 193 ? 1.184 4.343 1.003 1.00 98.62 193 ASP A N 1
ATOM 1508 C CA . ASP A 1 193 ? 0.119 5.289 0.695 1.00 98.62 193 ASP A CA 1
ATOM 1509 C C . ASP A 1 193 ? -0.622 4.812 -0.557 1.00 98.62 193 ASP A C 1
ATOM 1511 O O . ASP A 1 193 ? -0.072 4.820 -1.661 1.00 98.62 193 ASP A O 1
ATOM 1515 N N . GLY A 1 194 ? -1.882 4.401 -0.390 1.00 98.25 194 GLY A N 1
ATOM 1516 C CA . GLY A 1 194 ? -2.749 3.959 -1.484 1.00 98.25 194 GLY A CA 1
ATOM 1517 C C . GLY A 1 194 ? -3.063 5.041 -2.517 1.00 98.25 194 GLY A C 1
ATOM 1518 O O . GLY A 1 194 ? -3.681 4.747 -3.538 1.00 98.25 194 GLY A O 1
ATOM 1519 N N . ARG A 1 195 ? -2.693 6.295 -2.235 1.00 97.69 195 ARG A N 1
ATOM 1520 C CA . ARG A 1 195 ? -2.927 7.461 -3.088 1.00 97.69 195 ARG A CA 1
ATOM 1521 C C . ARG A 1 195 ? -1.743 8.434 -3.060 1.00 97.69 195 ARG A C 1
ATOM 1523 O O . ARG A 1 195 ? -1.929 9.634 -3.235 1.00 97.69 195 ARG A O 1
ATOM 1530 N N . GLY A 1 196 ? -0.531 7.935 -2.828 1.00 97.12 196 GLY A N 1
ATOM 1531 C CA . GLY A 1 196 ? 0.641 8.789 -2.622 1.00 97.12 196 GLY A CA 1
ATOM 1532 C C . GLY A 1 196 ? 1.086 9.565 -3.864 1.00 97.12 196 GLY A C 1
ATOM 1533 O O . GLY A 1 196 ? 1.688 10.633 -3.729 1.00 97.12 196 GLY A O 1
ATOM 1534 N N . LEU A 1 197 ? 0.797 9.062 -5.073 1.00 97.25 197 LEU A N 1
ATOM 1535 C CA . LEU A 1 197 ? 1.263 9.654 -6.330 1.00 97.25 197 LEU A CA 1
ATOM 1536 C C . LEU A 1 197 ? 0.108 10.184 -7.190 1.00 97.25 197 LEU A C 1
ATOM 1538 O O . LEU A 1 197 ? -0.899 9.515 -7.411 1.00 97.25 197 LEU A O 1
ATOM 1542 N N . ALA A 1 198 ? 0.279 11.388 -7.740 1.00 95.69 198 ALA A N 1
ATOM 1543 C CA . ALA A 1 198 ? -0.668 12.006 -8.676 1.00 95.69 198 ALA A CA 1
ATOM 1544 C C . ALA A 1 198 ? -0.568 11.445 -10.109 1.00 95.69 198 ALA A C 1
ATOM 1546 O O . ALA A 1 198 ? -1.385 11.779 -10.968 1.00 95.69 198 ALA A O 1
ATOM 1547 N N . LEU A 1 199 ? 0.469 10.654 -10.381 1.00 92.75 199 LEU A N 1
ATOM 1548 C CA . LEU A 1 199 ? 0.795 10.120 -11.698 1.00 92.75 199 LEU A CA 1
ATOM 1549 C C . LEU A 1 199 ? 0.139 8.754 -11.932 1.00 92.75 199 LEU A C 1
ATOM 1551 O O . LEU A 1 199 ? -0.310 8.095 -10.997 1.00 92.75 199 LEU A O 1
ATOM 1555 N N . ASP A 1 200 ? 0.105 8.351 -13.202 1.00 92.62 200 ASP A N 1
ATOM 1556 C CA . ASP A 1 200 ? -0.208 6.987 -13.656 1.00 92.62 200 ASP A CA 1
ATOM 1557 C C . ASP A 1 200 ? 1.050 6.121 -13.498 1.00 92.62 200 ASP A C 1
ATOM 1559 O O . ASP A 1 200 ? 1.737 5.805 -14.471 1.00 92.62 200 ASP A O 1
ATOM 1563 N N . ASN A 1 201 ? 1.474 5.961 -12.243 1.00 91.94 201 ASN A N 1
ATOM 1564 C CA . ASN A 1 201 ? 2.669 5.228 -11.859 1.00 91.94 201 ASN A CA 1
ATOM 1565 C C . ASN A 1 201 ? 2.657 4.939 -10.356 1.00 91.94 201 ASN A C 1
ATOM 1567 O O . ASN A 1 201 ? 2.280 5.803 -9.559 1.00 91.94 201 ASN A O 1
ATOM 1571 N N . SER A 1 202 ? 3.210 3.789 -9.987 1.00 96.00 202 SER A N 1
ATOM 1572 C CA . SER A 1 202 ? 3.428 3.355 -8.611 1.00 96.00 202 SER A CA 1
ATOM 1573 C C . SER A 1 202 ? 4.905 3.060 -8.363 1.00 96.00 202 SER A C 1
ATOM 1575 O O . SER A 1 202 ? 5.689 2.942 -9.308 1.00 96.00 202 SER A O 1
ATOM 1577 N N . SER A 1 203 ? 5.335 3.096 -7.099 1.00 93.56 203 SER A N 1
ATOM 1578 C CA . SER A 1 203 ? 6.736 2.838 -6.743 1.00 93.56 203 SER A CA 1
ATOM 1579 C C . SER A 1 203 ? 6.928 2.411 -5.289 1.00 93.56 203 SER A C 1
ATOM 1581 O O . SER A 1 203 ? 6.422 3.046 -4.357 1.00 93.56 203 SER A O 1
ATOM 1583 N N . TYR A 1 204 ? 7.800 1.429 -5.074 1.00 93.75 204 TYR A N 1
ATOM 1584 C CA . TYR A 1 204 ? 8.478 1.205 -3.802 1.00 93.75 204 TYR A CA 1
ATOM 1585 C C . TYR A 1 204 ? 9.775 2.023 -3.707 1.00 93.75 204 TYR A C 1
ATOM 1587 O O . TYR A 1 204 ? 10.809 1.695 -4.292 1.00 93.75 204 TYR A O 1
ATOM 1595 N N . TYR A 1 205 ? 9.763 3.073 -2.885 1.00 90.94 205 TYR A N 1
ATOM 1596 C CA . TYR A 1 205 ? 10.946 3.891 -2.625 1.00 90.94 205 TYR A CA 1
ATOM 1597 C C . TYR A 1 205 ? 11.894 3.182 -1.654 1.00 90.94 205 TYR A C 1
ATOM 1599 O O . TYR A 1 205 ? 11.763 3.311 -0.434 1.00 90.94 205 TYR A O 1
ATOM 1607 N N . THR A 1 206 ? 12.897 2.480 -2.184 1.00 85.44 206 THR A N 1
ATOM 1608 C CA . THR A 1 206 ? 13.885 1.695 -1.414 1.00 85.44 206 THR A CA 1
ATOM 1609 C C . THR A 1 206 ? 14.546 2.481 -0.277 1.00 85.44 206 THR A C 1
ATOM 1611 O O . THR A 1 206 ? 14.609 2.000 0.856 1.00 85.44 206 THR A O 1
ATOM 1614 N N . GLY A 1 207 ? 14.968 3.724 -0.537 1.00 80.88 207 GLY A N 1
ATOM 1615 C CA . GLY A 1 207 ? 15.597 4.598 0.462 1.00 80.88 207 GLY A CA 1
ATOM 1616 C C . GLY A 1 207 ? 14.682 4.977 1.631 1.00 80.88 207 GLY A C 1
ATOM 1617 O O . GLY A 1 207 ? 15.161 5.185 2.746 1.00 80.88 207 GLY A O 1
ATOM 1618 N N . SER A 1 208 ? 13.370 5.031 1.393 1.00 85.69 208 SER A N 1
ATOM 1619 C CA . SER A 1 208 ? 12.355 5.361 2.401 1.00 85.69 208 SER A CA 1
ATOM 1620 C C . SER A 1 208 ? 11.605 4.146 2.942 1.00 85.69 208 SER A C 1
ATOM 1622 O O . SER A 1 208 ? 10.868 4.285 3.922 1.00 85.69 208 SER A O 1
ATOM 1624 N N . ARG A 1 209 ? 11.813 2.974 2.324 1.00 91.25 209 ARG A N 1
ATOM 1625 C CA . ARG A 1 209 ? 11.112 1.710 2.585 1.00 91.25 209 ARG A CA 1
ATOM 1626 C C . ARG A 1 209 ? 9.597 1.906 2.608 1.00 91.25 209 ARG A C 1
ATOM 1628 O O . ARG A 1 209 ? 8.927 1.548 3.577 1.00 91.25 209 ARG A O 1
ATOM 1635 N N . ALA A 1 210 ? 9.089 2.575 1.576 1.00 95.44 210 ALA A N 1
ATOM 1636 C CA . ALA A 1 210 ? 7.704 3.006 1.518 1.00 95.44 210 ALA A CA 1
ATOM 1637 C C . ALA A 1 210 ? 7.120 2.812 0.117 1.00 95.44 210 ALA A C 1
ATOM 1639 O O . ALA A 1 210 ? 7.757 3.164 -0.873 1.00 95.44 210 ALA A O 1
ATOM 1640 N N . LEU A 1 211 ? 5.910 2.263 0.069 1.00 97.88 211 LEU A N 1
ATOM 1641 C CA . LEU A 1 211 ? 5.175 1.933 -1.147 1.00 97.88 211 LEU A CA 1
ATOM 1642 C C . LEU A 1 211 ? 4.151 3.030 -1.448 1.00 97.88 211 LEU A C 1
ATOM 1644 O O . LEU A 1 211 ? 3.262 3.269 -0.637 1.00 97.88 211 LEU A O 1
ATOM 1648 N N . MET A 1 212 ? 4.261 3.702 -2.589 1.00 97.94 212 MET A N 1
ATOM 1649 C CA . MET A 1 212 ? 3.352 4.782 -2.979 1.00 97.94 212 MET A CA 1
ATOM 1650 C C . MET A 1 212 ? 2.617 4.391 -4.254 1.00 97.94 212 MET A C 1
ATOM 1652 O O . MET A 1 212 ? 3.258 4.073 -5.255 1.00 97.94 212 MET A O 1
ATOM 1656 N N . LEU A 1 213 ? 1.286 4.421 -4.207 1.00 98.44 213 LEU A N 1
ATOM 1657 C CA . LEU A 1 213 ? 0.438 4.037 -5.332 1.00 98.44 213 LEU A CA 1
ATOM 1658 C C . LEU A 1 213 ? -0.093 5.266 -6.074 1.00 98.44 213 LEU A C 1
ATOM 1660 O O . LEU A 1 213 ? -0.430 6.291 -5.465 1.00 98.44 213 LEU A O 1
ATOM 1664 N N . GLY A 1 214 ? -0.142 5.142 -7.396 1.00 97.56 214 GLY A N 1
ATOM 1665 C CA . GLY A 1 214 ? -0.648 6.141 -8.323 1.00 97.56 214 GLY A CA 1
ATOM 1666 C C . GLY A 1 214 ? -2.167 6.216 -8.358 1.00 97.56 214 GLY A C 1
ATOM 1667 O O . GLY A 1 214 ? -2.877 5.218 -8.223 1.00 97.56 214 GLY A O 1
ATOM 1668 N N . ILE A 1 215 ? -2.680 7.427 -8.563 1.00 95.81 215 ILE A N 1
ATOM 1669 C CA . ILE A 1 215 ? -4.101 7.657 -8.862 1.00 95.81 215 ILE A CA 1
ATOM 1670 C C . ILE A 1 215 ? -4.343 8.115 -10.302 1.00 95.81 215 ILE A C 1
ATOM 1672 O O . ILE A 1 215 ? -5.483 8.429 -10.653 1.00 95.81 215 ILE A O 1
ATOM 1676 N N . GLY A 1 216 ? -3.280 8.249 -11.098 1.00 87.50 216 GLY A N 1
ATOM 1677 C CA . GLY A 1 216 ? -3.394 8.580 -12.510 1.00 87.50 216 GLY A CA 1
ATOM 1678 C C . GLY A 1 216 ? -3.959 7.418 -13.326 1.00 87.50 216 GLY A C 1
ATOM 1679 O O . GLY A 1 216 ? -4.326 6.378 -12.793 1.00 87.50 216 GLY A O 1
ATOM 1680 N N . GLY A 1 217 ? -4.063 7.626 -14.636 1.00 86.75 217 GLY A N 1
ATOM 1681 C CA . GLY A 1 217 ? -4.540 6.593 -15.549 1.00 86.75 217 GLY A CA 1
ATOM 1682 C C . GLY A 1 217 ? -6.060 6.434 -15.561 1.00 86.75 217 GLY A C 1
ATOM 1683 O O . GLY A 1 217 ? -6.822 7.343 -15.222 1.00 86.75 217 GLY A O 1
ATOM 1684 N N . VAL A 1 218 ? -6.501 5.275 -16.045 1.00 86.12 218 VAL A N 1
ATOM 1685 C CA . VAL A 1 218 ? -7.923 4.922 -16.214 1.00 86.12 218 VAL A CA 1
ATOM 1686 C C . VAL A 1 218 ? -8.565 4.517 -14.885 1.00 86.12 218 VAL A C 1
ATOM 1688 O O . VAL A 1 218 ? -9.735 4.816 -14.631 1.00 86.12 218 VAL A O 1
ATOM 1691 N N . SER A 1 219 ? -7.796 3.835 -14.044 1.00 89.06 219 SER A N 1
ATOM 1692 C CA . SER A 1 219 ? -8.176 3.391 -12.710 1.00 89.06 219 SER A CA 1
ATOM 1693 C C . SER A 1 219 ? -6.999 3.619 -11.772 1.00 89.06 219 SER A C 1
ATOM 1695 O O . SER A 1 219 ? -5.878 3.346 -12.187 1.00 89.06 219 SER A O 1
ATOM 1697 N N . PRO A 1 220 ? -7.233 4.041 -10.520 1.00 94.88 220 PRO A N 1
ATOM 1698 C CA . PRO A 1 220 ? -6.164 4.118 -9.535 1.00 94.88 220 PRO A CA 1
ATOM 1699 C C . PRO A 1 220 ? -5.491 2.757 -9.348 1.00 94.88 220 PRO A C 1
ATOM 1701 O O . PRO A 1 220 ? -6.187 1.748 -9.211 1.00 94.88 220 PRO A O 1
ATOM 1704 N N . ASP A 1 221 ? -4.167 2.750 -9.259 1.00 96.50 221 ASP A N 1
ATOM 1705 C CA . ASP A 1 221 ? -3.340 1.541 -9.180 1.00 96.50 221 ASP A CA 1
ATOM 1706 C C . ASP A 1 221 ? -3.708 0.667 -7.974 1.00 96.50 221 ASP A C 1
ATOM 1708 O O . ASP A 1 221 ? -3.793 -0.554 -8.060 1.00 96.50 221 ASP A O 1
ATOM 1712 N N . ALA A 1 222 ? -4.047 1.304 -6.851 1.00 97.50 222 ALA A N 1
ATOM 1713 C CA . ALA A 1 222 ? -4.482 0.627 -5.632 1.00 97.50 222 ALA A CA 1
ATOM 1714 C C . ALA A 1 222 ? -5.826 -0.124 -5.758 1.00 97.50 222 ALA A C 1
ATOM 1716 O O . ALA A 1 222 ? -6.249 -0.769 -4.802 1.00 97.50 222 ALA A O 1
ATOM 1717 N N . ALA A 1 223 ? -6.544 -0.025 -6.881 1.00 95.81 223 ALA A N 1
ATOM 1718 C CA . ALA A 1 223 ? -7.747 -0.822 -7.126 1.00 95.81 223 ALA A CA 1
ATOM 1719 C C . ALA A 1 223 ? -7.436 -2.243 -7.636 1.00 95.81 223 ALA A C 1
ATOM 1721 O O . ALA A 1 223 ? -8.358 -3.057 -7.723 1.00 95.81 223 ALA A O 1
ATOM 1722 N N . ASP A 1 224 ? -6.174 -2.540 -7.948 1.00 95.69 224 ASP A N 1
ATOM 1723 C CA . ASP A 1 224 ? -5.710 -3.830 -8.447 1.00 95.69 224 ASP A CA 1
ATOM 1724 C C . ASP A 1 224 ? -4.647 -4.410 -7.503 1.00 95.69 224 ASP A C 1
ATOM 1726 O O . ASP A 1 224 ? -3.612 -3.790 -7.243 1.00 95.69 224 ASP A O 1
ATOM 1730 N N . ALA A 1 225 ? -4.903 -5.603 -6.958 1.00 97.56 225 ALA A N 1
ATOM 1731 C CA . ALA A 1 225 ? -3.945 -6.251 -6.073 1.00 97.56 225 ALA A CA 1
ATOM 1732 C C . ALA A 1 225 ? -2.628 -6.587 -6.771 1.00 97.56 225 ALA A C 1
ATOM 1734 O O . ALA A 1 225 ? -1.595 -6.536 -6.114 1.00 97.56 225 ALA A O 1
ATOM 1735 N N . ASP A 1 226 ? -2.634 -6.883 -8.071 1.00 96.12 226 ASP A N 1
ATOM 1736 C CA . ASP A 1 226 ? -1.411 -7.263 -8.774 1.00 96.12 226 ASP A CA 1
ATOM 1737 C C . ASP A 1 226 ? -0.423 -6.086 -8.809 1.00 96.12 226 ASP A C 1
ATOM 1739 O O . ASP A 1 226 ? 0.764 -6.284 -8.568 1.00 96.12 226 ASP A O 1
ATOM 1743 N N . VAL A 1 227 ? -0.901 -4.843 -8.959 1.00 97.06 227 VAL A N 1
ATOM 1744 C CA . VAL A 1 227 ? -0.044 -3.643 -8.869 1.00 97.06 227 VAL A CA 1
ATOM 1745 C C . VAL A 1 227 ? 0.477 -3.433 -7.443 1.00 97.06 227 VAL A C 1
ATOM 1747 O O . VAL A 1 227 ? 1.652 -3.137 -7.235 1.00 97.06 227 VAL A O 1
ATOM 1750 N N . ILE A 1 228 ? -0.369 -3.639 -6.429 1.00 98.62 228 ILE A N 1
ATOM 1751 C CA . ILE A 1 228 ? 0.031 -3.534 -5.014 1.00 98.62 228 ILE A CA 1
ATOM 1752 C C . ILE A 1 228 ? 1.124 -4.560 -4.681 1.00 98.62 228 ILE A C 1
ATOM 1754 O O . ILE A 1 228 ? 2.085 -4.248 -3.971 1.00 98.62 228 ILE A O 1
ATOM 1758 N N . LEU A 1 229 ? 0.968 -5.791 -5.171 1.00 98.12 229 LEU A N 1
ATOM 1759 C CA . LEU A 1 229 ? 1.912 -6.878 -4.945 1.00 98.12 229 LEU A CA 1
ATOM 1760 C C . LEU A 1 229 ? 3.187 -6.723 -5.773 1.00 98.12 229 LEU A C 1
ATOM 1762 O O . LEU A 1 229 ? 4.246 -7.077 -5.255 1.00 98.12 229 LEU A O 1
ATOM 1766 N N . HIS A 1 230 ? 3.112 -6.125 -6.965 1.00 97.06 230 HIS A N 1
ATOM 1767 C CA . HIS A 1 230 ? 4.284 -5.757 -7.765 1.00 97.06 230 HIS A CA 1
ATOM 1768 C C . HIS A 1 230 ? 5.223 -4.853 -6.977 1.00 97.06 230 HIS A C 1
ATOM 1770 O O . HIS A 1 230 ? 6.398 -5.164 -6.758 1.00 97.06 230 HIS A O 1
ATOM 1776 N N . GLU A 1 231 ? 4.674 -3.782 -6.408 1.00 97.31 231 GLU A N 1
ATOM 1777 C CA . GLU A 1 231 ? 5.457 -2.860 -5.590 1.00 97.31 231 GLU A CA 1
ATOM 1778 C C . GLU A 1 231 ? 5.940 -3.493 -4.275 1.00 97.31 231 GLU A C 1
ATOM 1780 O O . GLU A 1 231 ? 7.050 -3.220 -3.803 1.00 97.31 231 GLU A O 1
ATOM 1785 N N . LEU A 1 232 ? 5.152 -4.391 -3.673 1.00 97.62 232 LEU A N 1
ATOM 1786 C CA . LEU A 1 232 ? 5.624 -5.187 -2.537 1.00 97.62 232 LEU A CA 1
ATOM 1787 C C . LEU A 1 232 ? 6.791 -6.101 -2.939 1.00 97.62 232 LEU A C 1
ATOM 1789 O O . LEU A 1 232 ? 7.711 -6.284 -2.139 1.00 97.62 232 LEU A O 1
ATOM 1793 N N . GLY A 1 233 ? 6.782 -6.646 -4.157 1.00 95.31 233 GLY A N 1
ATOM 1794 C CA . GLY A 1 233 ? 7.846 -7.466 -4.731 1.00 95.31 233 GLY A CA 1
ATOM 1795 C C . GLY A 1 233 ? 9.189 -6.742 -4.717 1.00 95.31 233 GLY A C 1
ATOM 1796 O O . GLY A 1 233 ? 10.179 -7.290 -4.221 1.00 95.31 233 GLY A O 1
ATOM 1797 N N . HIS A 1 234 ? 9.212 -5.468 -5.118 1.00 92.38 234 HIS A N 1
ATOM 1798 C CA . HIS A 1 234 ? 10.391 -4.609 -4.969 1.00 92.38 234 HIS A CA 1
ATOM 1799 C C . HIS A 1 234 ? 10.841 -4.477 -3.506 1.00 92.38 234 HIS A C 1
ATOM 1801 O O . HIS A 1 234 ? 12.037 -4.570 -3.210 1.00 92.38 234 HIS A O 1
ATOM 1807 N N . GLY A 1 235 ? 9.897 -4.321 -2.575 1.00 92.81 235 GLY A N 1
ATOM 1808 C CA . GLY A 1 235 ? 10.177 -4.269 -1.141 1.00 92.81 235 GLY A CA 1
ATOM 1809 C C . GLY A 1 235 ? 10.799 -5.552 -0.595 1.00 92.81 235 GLY A C 1
ATOM 1810 O O . GLY A 1 235 ? 11.841 -5.494 0.057 1.00 92.81 235 GLY A O 1
ATOM 1811 N N . ILE A 1 236 ? 10.203 -6.707 -0.896 1.00 93.50 236 ILE A N 1
ATOM 1812 C CA . ILE A 1 236 ? 10.705 -8.038 -0.521 1.00 93.50 236 ILE A CA 1
ATOM 1813 C C . ILE A 1 236 ? 12.114 -8.236 -1.068 1.00 93.50 236 ILE A C 1
ATOM 1815 O O . ILE A 1 236 ? 13.026 -8.617 -0.333 1.00 93.50 236 ILE A O 1
ATOM 1819 N N . HIS A 1 237 ? 12.301 -7.943 -2.352 1.00 89.06 237 HIS A N 1
ATOM 1820 C CA . HIS A 1 237 ? 13.582 -8.085 -3.019 1.00 89.06 237 HIS A CA 1
ATOM 1821 C C . HIS A 1 237 ? 14.661 -7.229 -2.349 1.00 89.06 237 HIS A C 1
ATOM 1823 O O . HIS A 1 237 ? 15.743 -7.735 -2.049 1.00 89.06 237 HIS A O 1
ATOM 1829 N N . TYR A 1 238 ? 14.338 -5.975 -2.017 1.00 88.00 238 TYR A N 1
ATOM 1830 C CA . TYR A 1 238 ? 15.232 -5.075 -1.294 1.00 88.00 238 TYR A CA 1
ATOM 1831 C C . TYR A 1 238 ? 15.597 -5.592 0.105 1.00 88.00 238 TYR A C 1
ATOM 1833 O O . TYR A 1 238 ? 16.754 -5.479 0.499 1.00 88.00 238 TYR A O 1
ATOM 1841 N N . GLN A 1 239 ? 14.659 -6.184 0.857 1.00 89.31 239 GLN A N 1
ATOM 1842 C CA . GLN A 1 239 ? 14.990 -6.767 2.168 1.00 89.31 239 GLN A CA 1
ATOM 1843 C C . GLN A 1 239 ? 15.965 -7.951 2.051 1.00 89.31 239 GLN A C 1
ATOM 1845 O O . GLN A 1 239 ? 16.767 -8.182 2.955 1.00 89.31 239 GLN A O 1
ATOM 1850 N N . ILE A 1 240 ? 15.923 -8.698 0.943 1.00 88.31 240 ILE A N 1
ATOM 1851 C CA . ILE A 1 240 ? 16.818 -9.840 0.706 1.00 88.31 240 ILE A CA 1
ATOM 1852 C C . ILE A 1 240 ? 18.179 -9.367 0.175 1.00 88.31 240 ILE A C 1
ATOM 1854 O O . ILE A 1 240 ? 19.216 -9.860 0.623 1.00 88.31 240 ILE A O 1
ATOM 1858 N N . VAL A 1 241 ? 18.193 -8.423 -0.774 1.00 84.94 241 VAL A N 1
ATOM 1859 C CA . VAL A 1 241 ? 19.413 -7.897 -1.409 1.00 84.94 241 VAL A CA 1
ATOM 1860 C C . VAL A 1 241 ? 19.302 -6.371 -1.619 1.00 84.94 241 VAL A C 1
ATOM 1862 O O . VAL A 1 241 ? 18.892 -5.910 -2.686 1.00 84.94 241 VAL A O 1
ATOM 1865 N N . PRO A 1 242 ? 19.691 -5.556 -0.618 1.00 78.56 242 PRO A N 1
ATOM 1866 C CA . PRO A 1 242 ? 19.463 -4.104 -0.621 1.00 78.56 242 PRO A CA 1
ATOM 1867 C C . PRO A 1 242 ? 20.162 -3.297 -1.726 1.00 78.56 242 PRO A C 1
ATOM 1869 O O . PRO A 1 242 ? 19.797 -2.150 -1.972 1.00 78.56 242 PRO A O 1
ATOM 1872 N N . ASP A 1 243 ? 21.197 -3.840 -2.363 1.00 70.88 243 ASP A N 1
ATOM 1873 C CA . ASP A 1 243 ? 21.979 -3.180 -3.418 1.00 70.88 243 ASP A CA 1
ATOM 1874 C C . ASP A 1 243 ? 21.705 -3.758 -4.814 1.00 70.88 243 ASP A C 1
ATOM 1876 O O . ASP A 1 243 ? 22.447 -3.503 -5.770 1.00 70.88 243 ASP A O 1
ATOM 1880 N N . TRP A 1 244 ? 20.638 -4.549 -4.945 1.00 69.25 244 TRP A N 1
ATOM 1881 C CA . TRP A 1 244 ? 20.337 -5.249 -6.180 1.00 69.25 244 TRP A CA 1
ATOM 1882 C C . TRP A 1 244 ? 19.631 -4.349 -7.189 1.00 69.25 244 TRP A C 1
ATOM 1884 O O . TRP A 1 244 ? 18.405 -4.280 -7.214 1.00 69.25 244 TRP A O 1
ATOM 1894 N N . ALA A 1 245 ? 20.407 -3.677 -8.042 1.00 62.88 245 ALA A N 1
ATOM 1895 C CA . ALA A 1 245 ? 19.806 -2.756 -9.000 1.00 62.88 245 ALA A CA 1
ATOM 1896 C C . ALA A 1 245 ? 20.415 -2.729 -10.413 1.00 62.88 245 ALA A C 1
ATOM 1898 O O . ALA A 1 245 ? 19.839 -2.108 -11.278 1.00 62.88 245 ALA A O 1
ATOM 1899 N N . TYR A 1 246 ? 21.505 -3.424 -10.741 1.00 64.06 246 TYR A N 1
ATOM 1900 C CA . TYR A 1 246 ? 22.270 -3.165 -11.981 1.00 64.06 246 TYR A CA 1
ATOM 1901 C C . TYR A 1 246 ? 21.925 -4.024 -13.221 1.00 64.06 246 TYR A C 1
ATOM 1903 O O . TYR A 1 246 ? 21.899 -5.258 -13.168 1.00 64.06 246 TYR A O 1
ATOM 1911 N N . GLY A 1 247 ? 21.813 -3.404 -14.395 1.00 68.31 247 GLY A N 1
ATOM 1912 C CA . GLY A 1 247 ? 21.664 -4.045 -15.703 1.00 68.31 247 GLY A CA 1
ATOM 1913 C C . GLY A 1 247 ? 20.491 -5.027 -15.773 1.00 68.31 247 GLY A C 1
ATOM 1914 O O . GLY A 1 247 ? 19.370 -4.723 -15.385 1.00 68.31 247 GLY A O 1
ATOM 1915 N N . HIS A 1 248 ? 20.745 -6.262 -16.228 1.00 76.00 248 HIS A N 1
ATOM 1916 C CA . HIS A 1 248 ? 19.709 -7.310 -16.301 1.00 76.00 248 HIS A CA 1
ATOM 1917 C C . HIS A 1 248 ? 19.025 -7.599 -14.964 1.00 76.00 248 HIS A C 1
ATOM 1919 O O . HIS A 1 248 ? 17.968 -8.220 -14.941 1.00 76.00 248 HIS A O 1
ATOM 1925 N N . THR A 1 249 ? 19.628 -7.186 -13.854 1.00 72.25 249 THR A N 1
ATOM 1926 C CA . THR A 1 249 ? 19.030 -7.410 -12.552 1.00 72.25 249 THR A CA 1
ATOM 1927 C C . THR A 1 249 ? 17.889 -6.465 -12.218 1.00 72.25 249 THR A C 1
ATOM 1929 O O . THR A 1 249 ? 16.989 -6.892 -11.507 1.00 72.25 249 THR A O 1
ATOM 1932 N N . GLY A 1 250 ? 17.855 -5.265 -12.808 1.00 74.69 250 GLY A N 1
ATOM 1933 C CA . GLY A 1 250 ? 16.667 -4.413 -12.753 1.00 74.69 250 GLY A CA 1
ATOM 1934 C C . GLY A 1 250 ? 15.471 -5.127 -13.383 1.00 74.69 250 GLY A C 1
ATOM 1935 O O . GLY A 1 250 ? 14.444 -5.288 -12.743 1.00 74.69 250 GLY A O 1
ATOM 1936 N N . ALA A 1 251 ? 15.649 -5.705 -14.576 1.00 79.31 251 ALA A N 1
ATOM 1937 C CA . ALA A 1 251 ? 14.598 -6.480 -15.244 1.00 79.31 251 ALA A CA 1
ATOM 1938 C C . ALA A 1 251 ? 14.178 -7.752 -14.479 1.00 79.31 251 ALA A C 1
ATOM 1940 O O . ALA A 1 251 ? 13.038 -8.186 -14.598 1.00 79.31 251 ALA A O 1
ATOM 1941 N N . ILE A 1 252 ? 15.086 -8.366 -13.711 1.00 81.50 252 ILE A N 1
ATOM 1942 C CA . ILE A 1 252 ? 14.728 -9.466 -12.802 1.00 81.50 252 ILE A CA 1
ATOM 1943 C C . ILE A 1 252 ? 13.898 -8.932 -11.633 1.00 81.50 252 ILE A C 1
ATOM 1945 O O . ILE A 1 252 ? 12.920 -9.571 -11.276 1.00 81.50 252 ILE A O 1
ATOM 1949 N N . GLY A 1 253 ? 14.253 -7.771 -11.075 1.00 83.06 253 GLY A N 1
ATOM 1950 C CA . GLY A 1 253 ? 13.468 -7.097 -10.040 1.00 83.06 253 GLY A CA 1
ATOM 1951 C C . GLY A 1 253 ? 12.042 -6.785 -10.500 1.00 83.06 253 GLY A C 1
ATOM 1952 O O . GLY A 1 253 ? 11.106 -7.125 -9.790 1.00 83.06 253 GLY A O 1
ATOM 1953 N N . GLU A 1 254 ? 11.882 -6.247 -11.711 1.00 86.56 254 GLU A N 1
ATOM 1954 C CA . GLU A 1 254 ? 10.570 -6.005 -12.341 1.00 86.56 254 GLU A CA 1
ATOM 1955 C C . GLU A 1 254 ? 9.774 -7.280 -12.637 1.00 86.56 254 GLU A C 1
ATOM 1957 O O . GLU A 1 254 ? 8.569 -7.208 -12.799 1.00 86.56 254 GLU A O 1
ATOM 1962 N N . GLY A 1 255 ? 10.434 -8.433 -12.788 1.00 85.88 255 GLY A N 1
ATOM 1963 C CA . GLY A 1 255 ? 9.748 -9.716 -12.977 1.00 85.88 255 GLY A CA 1
ATOM 1964 C C . GLY A 1 255 ? 9.472 -10.476 -11.677 1.00 85.88 255 GLY A C 1
ATOM 1965 O O . GLY A 1 255 ? 8.845 -11.534 -11.723 1.00 85.88 255 GLY A O 1
ATOM 1966 N N . VAL A 1 256 ? 10.038 -10.016 -10.554 1.00 84.69 256 VAL A N 1
ATOM 1967 C CA . VAL A 1 256 ? 9.684 -10.465 -9.198 1.00 84.69 256 VAL A CA 1
ATOM 1968 C C . VAL A 1 256 ? 8.511 -9.647 -8.663 1.00 84.69 256 VAL A C 1
ATOM 1970 O O . VAL A 1 256 ? 7.703 -10.210 -7.923 1.00 84.69 256 VAL A O 1
ATOM 1973 N N . GLY A 1 257 ? 8.461 -8.356 -9.014 1.00 78.75 257 GLY A N 1
ATOM 1974 C CA . GLY A 1 257 ? 7.214 -7.594 -9.026 1.00 78.75 257 GLY A CA 1
ATOM 1975 C C . GLY A 1 257 ? 6.180 -8.263 -9.927 1.00 78.75 257 GLY A C 1
ATOM 1976 O O . GLY A 1 257 ? 6.589 -8.885 -10.936 1.00 78.75 257 GLY A O 1
#